Protein AF-0000000075662122 (afdb_homodimer)

Radius of gyration: 19.79 Å; Cα contacts (8 Å, |Δi|>4): 640; chains: 2; bounding box: 41×59×61 Å

Solvent-accessible surface area (backbone atoms only — not comparable to full-atom values): 15889 Å² total; per-residue (Å²): 128,82,69,77,70,76,61,83,27,36,35,80,83,38,44,77,54,95,79,28,16,34,36,70,44,81,67,64,34,26,50,63,54,45,31,34,52,20,33,73,59,15,16,31,33,25,67,61,75,42,69,69,53,36,53,50,50,52,52,53,38,41,73,72,45,45,82,45,44,30,38,38,23,38,31,18,75,80,42,82,88,50,30,29,34,76,42,68,47,76,49,48,84,88,76,44,80,70,60,50,27,91,78,40,74,62,35,67,95,73,52,25,34,25,34,26,38,45,22,76,92,50,66,36,31,40,48,34,43,44,78,48,66,34,20,33,30,30,27,30,35,42,25,63,66,72,72,75,73,129,126,82,69,77,68,78,61,83,27,37,34,79,85,38,44,77,55,94,78,28,18,34,37,70,44,82,68,65,35,27,52,64,54,44,32,34,52,20,34,74,59,14,16,32,33,24,68,62,75,42,70,68,53,37,54,49,50,53,53,52,39,41,74,73,45,44,81,44,44,30,39,38,22,38,32,18,77,79,42,82,88,52,30,28,34,76,43,68,47,76,49,50,84,88,77,44,80,72,60,51,28,91,78,40,72,62,35,68,95,74,52,27,32,25,36,27,39,45,22,75,93,51,65,36,30,41,50,33,42,43,79,48,67,34,17,32,30,28,26,29,37,40,25,65,66,74,72,75,73,128

Foldseek 3Di:
DPPPPPPAFAPPQWDDDPQKTKHWDAWKFFLVVQQVVLVVVVFGFADCQDPVSVVVVLVRVVVVPQQFKAFGAWWCVPPPQFIAGPVGDTDNPVPGDFFAAVCPPPCVVVAFTTWIAHHPVGGGIYTDHSRGIGIGMTMDGTHPPPPPDD/DPPPPPPAFAPPQWDDDPQKTKHWDAWKFFLVVQQVVLVVVVFGFADCQDPVSVVVVLVRVVVVPQQFKAFGAWWCVPPPQFIAGPVGDTDNPVPGDFFADVCPPPCVVVAFTTKIAHHPVGGGIYTDHSRGIGIGMTMDGTHPPPPPDD

Sequence (300 aa):
MLSSARLPGCPDGFTKFEGACFKAYHHTVTYGQARQFCAGKGGLLAMPKDRRTDDFLWNLKNAADSGSFFWFGLSDENSEGRWMWEDGTVHNVYADWGNWQEGQPNNQDGNEDCAHCNSPAKPGWNDLSCGYTAKFICQTTGVSDDIIGNMLSSARLPGCPDGFTKFEGACFKAYHHTVTYGQARQFCAGKGGLLAMPKDRRTDDFLWNLKNAADSGSFFWFGLSDENSEGRWMWEDGTVHNVYADWGNWQEGQPNNQDGNEDCAHCNSPAKPGWNDLSCGYTAKFICQTTGVSDDIIGN

Nearest PDB structures (foldseek):
  7ytq-assembly1_A  TM=8.972E-01  e=7.113E-12  Homo sapiens
  5m62-assembly1_A  TM=8.975E-01  e=1.292E-11  Mus musculus
  4n35-assembly6_B  TM=8.901E-01  e=3.356E-11  Homo sapiens
  3vpp-assembly1_A  TM=8.807E-01  e=1.390E-08  Homo sapiens
  3vpp-assembly2_B  TM=8.695E-01  e=1.475E-08  Homo sapiens

Organism: Branchiostoma floridae (NCBI:txid7739)

InterPro domains:
  IPR001304 C-type lectin-like [PF00059] (29-140)
  IPR001304 C-type lectin-like [PS50041] (17-139)
  IPR001304 C-type lectin-like [SM00034] (10-139)
  IPR016186 C-type lectin-like/link domain superfamily [G3DSA:3.10.100.10] (2-141)
  IPR016187 C-type lectin fold [SSF56436] (6-141)
  IPR018378 C-type lectin, conserved site [PS00615] (114-138)
  IPR050801 Calcium-Dependent Lectins in Immunity and Development [PTHR22801] (9-141)

pLDDT: mean 87.72, std 18.32, range [24.02, 98.62]

Secondary structure (DSSP, 8-state):
-------TTS-TT-EEETTEEEEEEEEEE-HHHHHHHHHHTTSEE----SHHHHHHHHHHHHHHHTTS-EEEEEE-SSSTT-EEETTS-EE-TTTS---BPTT-S--GGG---EEEE--TTS-SEEEE-TTS-EEEEEEEE---------/-------TTS-TT-EEETTEEEEEEEEEE-HHHHHHHHHHTTSEE----SHHHHHHHHHHHHHHHTTS-EEEEEE-SSSTT-EEETTS-EE-TTTS---BPTT-S--GGG---EEEE--TTS-SEEEE-TTS-EEEEEEEE---------

Structure (mmCIF, N/CA/C/O backbone):
data_AF-0000000075662122-model_v1
#
loop_
_entity.id
_entity.type
_entity.pdbx_description
1 polymer 'Lactose-binding lectin l-2-like'
#
loop_
_atom_site.group_PDB
_atom_site.id
_atom_site.type_symbol
_atom_site.label_atom_id
_atom_site.label_alt_id
_atom_site.label_comp_id
_atom_site.label_asym_id
_atom_site.label_entity_id
_atom_site.label_seq_id
_atom_site.pdbx_PDB_ins_code
_atom_site.Cartn_x
_atom_site.Cartn_y
_atom_site.Cartn_z
_atom_site.occupancy
_atom_site.B_iso_or_equiv
_atom_site.auth_seq_id
_atom_site.auth_comp_id
_atom_site.auth_asym_id
_atom_site.auth_atom_id
_atom_site.pdbx_PDB_model_num
ATOM 1 N N . MET A 1 1 ? -8.875 -10.023 -35.25 1 27.09 1 MET A N 1
ATOM 2 C CA . MET A 1 1 ? -7.926 -9.172 -34.562 1 27.09 1 MET A CA 1
ATOM 3 C C . MET A 1 1 ? -8.547 -8.586 -33.281 1 27.09 1 MET A C 1
ATOM 5 O O . MET A 1 1 ? -9.547 -7.863 -33.344 1 27.09 1 MET A O 1
ATOM 9 N N . LEU A 1 2 ? -8.609 -9.32 -32.156 1 29.06 2 LEU A N 1
ATOM 10 C CA . LEU A 1 2 ? -9.328 -8.906 -30.969 1 29.06 2 LEU A CA 1
ATOM 11 C C . LEU A 1 2 ? -8.883 -7.516 -30.516 1 29.06 2 LEU A C 1
ATOM 13 O O . LEU A 1 2 ? -7.707 -7.309 -30.203 1 29.06 2 LEU A O 1
ATOM 17 N N . SER A 1 3 ? -9.406 -6.559 -31.078 1 33.03 3 SER A N 1
ATOM 18 C CA . SER A 1 3 ? -9.07 -5.191 -30.688 1 33.03 3 SER A CA 1
ATOM 19 C C . SER A 1 3 ? -9.023 -5.043 -29.172 1 33.03 3 SER A C 1
ATOM 21 O O . SER A 1 3 ? -9.945 -5.461 -28.484 1 33.03 3 SER A O 1
ATOM 23 N N . SER A 1 4 ? -7.93 -5.312 -28.609 1 36.34 4 SER A N 1
ATOM 24 C CA . SER A 1 4 ? -7.773 -5.137 -27.172 1 36.34 4 SER A CA 1
ATOM 25 C C . SER A 1 4 ? -8.484 -3.881 -26.688 1 36.34 4 SER A C 1
ATOM 27 O O . SER A 1 4 ? -7.969 -2.771 -26.828 1 36.34 4 SER A O 1
ATOM 29 N N . ALA A 1 5 ? -9.758 -3.832 -26.891 1 35.12 5 ALA A N 1
ATOM 30 C CA . ALA A 1 5 ? -10.562 -2.688 -26.469 1 35.12 5 ALA A CA 1
ATOM 31 C C . ALA A 1 5 ? -10.117 -2.193 -25.094 1 35.12 5 ALA A C 1
ATOM 33 O O . ALA A 1 5 ? -9.977 -2.986 -24.156 1 35.12 5 ALA A O 1
ATOM 34 N N . ARG A 1 6 ? -9.266 -1.215 -25.109 1 44.72 6 ARG A N 1
ATOM 35 C CA . ARG A 1 6 ? -8.945 -0.445 -23.906 1 44.72 6 ARG A CA 1
ATOM 36 C C . ARG A 1 6 ? -10.203 -0.132 -23.109 1 44.72 6 ARG A C 1
ATOM 38 O O . ARG A 1 6 ? -11.141 0.483 -23.625 1 44.72 6 ARG A O 1
ATOM 45 N N . LEU A 1 7 ? -10.773 -1.031 -22.344 1 49.88 7 LEU A N 1
ATOM 46 C CA . LEU A 1 7 ? -11.922 -0.702 -21.5 1 49.88 7 LEU A CA 1
ATOM 47 C C . LEU A 1 7 ? -11.664 0.57 -20.703 1 49.88 7 LEU A C 1
ATOM 49 O O . LEU A 1 7 ? -10.594 0.73 -20.109 1 49.88 7 LEU A O 1
ATOM 53 N N . PRO A 1 8 ? -12.367 1.561 -20.938 1 60.16 8 PRO A N 1
ATOM 54 C CA . PRO A 1 8 ? -12.25 2.811 -20.188 1 60.16 8 PRO A CA 1
ATOM 55 C C . PRO A 1 8 ? -12.094 2.58 -18.688 1 60.16 8 PRO A C 1
ATOM 57 O O . PRO A 1 8 ? -12.531 1.55 -18.172 1 60.16 8 PRO A O 1
ATOM 60 N N . GLY A 1 9 ? -11.25 3.225 -18.047 1 72.38 9 GLY A N 1
ATOM 61 C CA . GLY A 1 9 ? -11.242 3.305 -16.594 1 72.38 9 GLY A CA 1
ATOM 62 C C . GLY A 1 9 ? -9.953 2.803 -15.977 1 72.38 9 GLY A C 1
ATOM 63 O O . GLY A 1 9 ? -9.672 3.066 -14.805 1 72.38 9 GLY A O 1
ATOM 64 N N . CYS A 1 10 ? -9.203 2.027 -16.828 1 82.31 10 CYS A N 1
ATOM 65 C CA . CYS A 1 10 ? -7.953 1.531 -16.266 1 82.31 10 CYS A CA 1
ATOM 66 C C . CYS A 1 10 ? -6.75 2.104 -17 1 82.31 10 CYS A C 1
ATOM 68 O O . CYS A 1 10 ? -6.836 2.43 -18.188 1 82.31 10 CYS A O 1
ATOM 70 N N . PRO A 1 11 ? -5.578 2.256 -16.188 1 81.19 11 PRO A N 1
ATOM 71 C CA . PRO A 1 11 ? -4.344 2.609 -16.891 1 81.19 11 PRO A CA 1
ATOM 72 C C . PRO A 1 11 ? -4 1.629 -18.016 1 81.19 11 PRO A C 1
ATOM 74 O O . PRO A 1 11 ? -4.457 0.483 -18 1 81.19 11 PRO A O 1
ATOM 77 N N . ASP A 1 12 ? -3.166 2.113 -18.875 1 80.31 12 ASP A N 1
ATOM 78 C CA . ASP A 1 12 ? -2.787 1.288 -20.016 1 80.31 12 ASP A CA 1
ATOM 79 C C . ASP A 1 12 ? -2.197 -0.045 -19.562 1 80.31 12 ASP A C 1
ATOM 81 O O . ASP A 1 12 ? -1.388 -0.086 -18.641 1 80.31 12 ASP A O 1
ATOM 85 N N . GLY A 1 13 ? -2.656 -1.127 -20.219 1 86.88 13 GLY A N 1
ATOM 86 C CA . GLY A 1 13 ? -2.111 -2.449 -19.953 1 86.88 13 GLY A CA 1
ATOM 87 C C . GLY A 1 13 ? -2.803 -3.164 -18.812 1 86.88 13 GLY A C 1
ATOM 88 O O . GLY A 1 13 ? -2.594 -4.359 -18.609 1 86.88 13 GLY A O 1
ATOM 89 N N . PHE A 1 14 ? -3.562 -2.426 -18.125 1 90.25 14 PHE A N 1
ATOM 90 C CA . PHE A 1 14 ? -4.297 -3.045 -17.031 1 90.25 14 PHE A CA 1
ATOM 91 C C . PHE A 1 14 ? -5.625 -3.605 -17.516 1 90.25 14 PHE A C 1
ATOM 93 O O . PHE A 1 14 ? -6.23 -3.066 -18.453 1 90.25 14 PHE A O 1
ATOM 100 N N . THR A 1 15 ? -6.047 -4.641 -16.859 1 91.81 15 THR A N 1
ATOM 101 C CA . THR A 1 15 ? -7.332 -5.266 -17.141 1 91.81 15 THR A CA 1
ATOM 102 C C . THR A 1 15 ? -8.312 -5.031 -15.992 1 91.81 15 THR A C 1
ATOM 104 O O . THR A 1 15 ? -7.961 -5.199 -14.828 1 91.81 15 THR A O 1
ATOM 107 N N . LYS A 1 16 ? -9.492 -4.656 -16.391 1 90.56 16 LYS A N 1
ATOM 108 C CA . LYS A 1 16 ? -10.508 -4.312 -15.391 1 90.56 16 LYS A CA 1
ATOM 109 C C . LYS A 1 16 ? -11.219 -5.562 -14.875 1 90.56 16 LYS A C 1
ATOM 111 O O . LYS A 1 16 ? -11.539 -6.465 -15.656 1 90.56 16 LYS A O 1
ATOM 116 N N . PHE A 1 17 ? -11.422 -5.609 -13.562 1 92.25 17 PHE A N 1
ATOM 117 C CA . PHE A 1 17 ? -12.234 -6.648 -12.945 1 92.25 17 PHE A CA 1
ATOM 118 C C . PHE A 1 17 ? -12.859 -6.148 -11.648 1 92.25 17 PHE A C 1
ATOM 120 O O . PHE A 1 17 ? -12.148 -5.738 -10.734 1 92.25 17 PHE A O 1
ATOM 127 N N . GLU A 1 18 ? -14.133 -6.16 -11.539 1 89.88 18 GLU A N 1
ATOM 128 C CA . GLU A 1 18 ? -14.938 -5.805 -10.367 1 89.88 18 GLU A CA 1
ATOM 129 C C . GLU A 1 18 ? -14.445 -4.504 -9.742 1 89.88 18 GLU A C 1
ATOM 131 O O . GLU A 1 18 ? -14.172 -4.449 -8.539 1 89.88 18 GLU A O 1
ATOM 136 N N . GLY A 1 19 ? -14.344 -3.475 -10.531 1 84.31 19 GLY A N 1
ATOM 137 C CA . GLY A 1 19 ? -14.078 -2.127 -10.055 1 84.31 19 GLY A CA 1
ATOM 138 C C . GLY A 1 19 ? -12.602 -1.861 -9.82 1 84.31 19 GLY A C 1
ATOM 139 O O . GLY A 1 19 ? -12.227 -0.772 -9.383 1 84.31 19 GLY A O 1
ATOM 140 N N . ALA A 1 20 ? -11.789 -2.832 -10.094 1 90.06 20 ALA A N 1
ATOM 141 C CA . ALA A 1 20 ? -10.344 -2.676 -9.953 1 90.06 20 ALA A CA 1
ATOM 142 C C . ALA A 1 20 ? -9.625 -3.01 -11.258 1 90.06 20 ALA A C 1
ATOM 144 O O . ALA A 1 20 ? -10.227 -3.543 -12.188 1 90.06 20 ALA A O 1
ATOM 145 N N . CYS A 1 21 ? -8.438 -2.582 -11.32 1 91.94 21 CYS A N 1
ATOM 146 C CA . CYS A 1 21 ? -7.574 -2.826 -12.477 1 91.94 21 CYS A CA 1
ATOM 147 C C . CYS A 1 21 ? -6.355 -3.646 -12.078 1 91.94 21 CYS A C 1
ATOM 149 O O . CYS A 1 21 ? -5.758 -3.41 -11.023 1 91.94 21 CYS A O 1
ATOM 151 N N . PHE A 1 22 ? -6.055 -4.598 -12.961 1 94.81 22 PHE A N 1
ATOM 152 C CA . PHE A 1 22 ? -4.969 -5.516 -12.641 1 94.81 22 PHE A CA 1
ATOM 153 C C . PHE A 1 22 ? -4.012 -5.652 -13.82 1 94.81 22 PHE A C 1
ATOM 155 O O . PHE A 1 22 ? -4.43 -5.594 -14.977 1 94.81 22 PHE A O 1
ATOM 162 N N . LYS A 1 23 ? -2.736 -5.852 -13.516 1 94.88 23 LYS A N 1
ATOM 163 C CA . LYS A 1 23 ? -1.739 -6.129 -14.547 1 94.88 23 LYS A CA 1
ATOM 164 C C . LYS A 1 23 ? -0.66 -7.074 -14.023 1 94.88 23 LYS A C 1
ATOM 166 O O . LYS A 1 23 ? -0.137 -6.883 -12.922 1 94.88 23 LYS A O 1
ATOM 171 N N . ALA A 1 24 ? -0.399 -8.086 -14.812 1 96.94 24 ALA A N 1
ATOM 172 C CA . ALA A 1 24 ? 0.686 -9.016 -14.508 1 96.94 24 ALA A CA 1
ATOM 173 C C . ALA A 1 24 ? 1.987 -8.57 -15.172 1 96.94 24 ALA A C 1
ATOM 175 O O . ALA A 1 24 ? 1.987 -8.133 -16.328 1 96.94 24 ALA A O 1
ATOM 176 N N . TYR A 1 25 ? 3.047 -8.711 -14.422 1 96.31 25 TYR A N 1
ATOM 177 C CA . TYR A 1 25 ? 4.363 -8.344 -14.93 1 96.31 25 TYR A CA 1
ATOM 178 C C . TYR A 1 25 ? 5.273 -9.562 -15.016 1 96.31 25 TYR A C 1
ATOM 180 O O . TYR A 1 25 ? 5.254 -10.43 -14.133 1 96.31 25 TYR A O 1
ATOM 188 N N . HIS A 1 26 ? 6.191 -9.523 -16 1 94.62 26 HIS A N 1
ATOM 189 C CA . HIS A 1 26 ? 6.914 -10.734 -16.391 1 94.62 26 HIS A CA 1
ATOM 190 C C . HIS A 1 26 ? 8.305 -10.758 -15.766 1 94.62 26 HIS A C 1
ATOM 192 O O . HIS A 1 26 ? 8.93 -11.82 -15.664 1 94.62 26 HIS A O 1
ATOM 198 N N . HIS A 1 27 ? 8.852 -9.68 -15.523 1 95.31 27 HIS A N 1
ATOM 199 C CA . HIS A 1 27 ? 10.188 -9.695 -14.938 1 95.31 27 HIS A CA 1
ATOM 200 C C . HIS A 1 27 ? 10.148 -10.141 -13.484 1 95.31 27 HIS A C 1
ATOM 202 O O . HIS A 1 27 ? 9.172 -9.883 -12.773 1 95.31 27 HIS A O 1
ATOM 208 N N . THR A 1 28 ? 11.188 -10.82 -13.055 1 97.19 28 THR A N 1
ATOM 209 C CA . THR A 1 28 ? 11.203 -11.414 -11.727 1 97.19 28 THR A CA 1
ATOM 210 C C . THR A 1 28 ? 11.93 -10.5 -10.734 1 97.19 28 THR A C 1
ATOM 212 O O . THR A 1 28 ? 12.969 -9.922 -11.062 1 97.19 28 THR A O 1
ATOM 215 N N . VAL A 1 29 ? 11.305 -10.312 -9.609 1 98.25 29 VAL A N 1
ATOM 216 C CA . VAL A 1 29 ? 11.859 -9.469 -8.555 1 98.25 29 VAL A CA 1
ATOM 217 C C . VAL A 1 29 ? 11.484 -10.031 -7.188 1 98.25 29 VAL A C 1
ATOM 219 O O . VAL A 1 29 ? 10.672 -10.961 -7.09 1 98.25 29 VAL A O 1
ATOM 222 N N . THR A 1 30 ? 12.164 -9.531 -6.129 1 98.44 30 THR A N 1
ATOM 223 C CA . THR A 1 30 ? 11.789 -9.922 -4.773 1 98.44 30 THR A CA 1
ATOM 224 C C . THR A 1 30 ? 10.398 -9.383 -4.426 1 98.44 30 THR A C 1
ATOM 226 O O . THR A 1 30 ? 9.852 -8.547 -5.145 1 98.44 30 THR A O 1
ATOM 229 N N . TYR A 1 31 ? 9.836 -9.836 -3.346 1 98.19 31 TYR A N 1
ATOM 230 C CA . TYR A 1 31 ? 8.531 -9.383 -2.891 1 98.19 31 TYR A CA 1
ATOM 231 C C . TYR A 1 31 ? 8.539 -7.875 -2.641 1 98.19 31 TYR A C 1
ATOM 233 O O . TYR A 1 31 ? 7.629 -7.164 -3.076 1 98.19 31 TYR A O 1
ATOM 241 N N . GLY A 1 32 ? 9.633 -7.461 -1.881 1 97.69 32 GLY A N 1
ATOM 242 C CA . GLY A 1 32 ? 9.742 -6.039 -1.587 1 97.69 32 GLY A CA 1
ATOM 243 C C . GLY A 1 32 ? 9.859 -5.18 -2.83 1 97.69 32 GLY A C 1
ATOM 244 O O . GLY A 1 32 ? 9.258 -4.109 -2.914 1 97.69 32 GLY A O 1
ATOM 245 N N . GLN A 1 33 ? 10.625 -5.656 -3.803 1 97.81 33 GLN A N 1
ATOM 246 C CA . GLN A 1 33 ? 10.766 -4.934 -5.062 1 97.81 33 GLN A CA 1
ATOM 247 C C . GLN A 1 33 ? 9.453 -4.898 -5.832 1 97.81 33 GLN A C 1
ATOM 249 O O . GLN A 1 33 ? 9.133 -3.902 -6.48 1 97.81 33 GLN A O 1
ATOM 254 N N . ALA A 1 34 ? 8.734 -5.977 -5.828 1 98.44 34 ALA A N 1
ATOM 255 C CA . ALA A 1 34 ? 7.426 -6.012 -6.477 1 98.44 34 ALA A CA 1
ATOM 256 C C . ALA A 1 34 ? 6.477 -4.996 -5.852 1 98.44 34 ALA A C 1
ATOM 258 O O . ALA A 1 34 ? 5.781 -4.266 -6.562 1 98.44 34 ALA A O 1
ATOM 259 N N . ARG A 1 35 ? 6.508 -4.977 -4.531 1 97.5 35 ARG A N 1
ATOM 260 C CA . ARG A 1 35 ? 5.695 -4.008 -3.803 1 97.5 35 ARG A CA 1
ATOM 261 C C . ARG A 1 35 ? 6.047 -2.582 -4.211 1 97.5 35 ARG A C 1
ATOM 263 O O . ARG A 1 35 ? 5.16 -1.776 -4.5 1 97.5 35 ARG A O 1
ATOM 270 N N . GLN A 1 36 ? 7.289 -2.277 -4.277 1 96.25 36 GLN A N 1
ATOM 271 C CA . GLN A 1 36 ? 7.754 -0.946 -4.652 1 96.25 36 GLN A CA 1
ATOM 272 C C . GLN A 1 36 ? 7.348 -0.606 -6.082 1 96.25 36 GLN A C 1
ATOM 274 O O . GLN A 1 36 ? 6.941 0.522 -6.367 1 96.25 36 GLN A O 1
ATOM 279 N N . PHE A 1 37 ? 7.492 -1.545 -6.953 1 96.56 37 PHE A N 1
ATOM 280 C CA . PHE A 1 37 ? 7.145 -1.326 -8.352 1 96.56 37 PHE A CA 1
ATOM 281 C C . PHE A 1 37 ? 5.668 -0.975 -8.492 1 96.56 37 PHE A C 1
ATOM 283 O O . PHE A 1 37 ? 5.32 0.01 -9.148 1 96.56 37 PHE A O 1
ATOM 290 N N . CYS A 1 38 ? 4.781 -1.805 -7.832 1 96.56 38 CYS A N 1
ATOM 291 C CA . CYS A 1 38 ? 3.348 -1.562 -7.93 1 96.56 38 CYS A CA 1
ATOM 292 C C . CYS A 1 38 ? 2.98 -0.214 -7.32 1 96.56 38 CYS A C 1
ATOM 294 O O . CYS A 1 38 ? 2.119 0.494 -7.844 1 96.56 38 CYS A O 1
ATOM 296 N N . ALA A 1 39 ? 3.635 0.095 -6.219 1 93.94 39 ALA A N 1
ATOM 297 C CA . ALA A 1 39 ? 3.422 1.409 -5.617 1 93.94 39 ALA A CA 1
ATOM 298 C C . ALA A 1 39 ? 3.799 2.523 -6.59 1 93.94 39 ALA A C 1
ATOM 300 O O . ALA A 1 39 ? 3.107 3.543 -6.672 1 93.94 39 ALA A O 1
ATOM 301 N N . GLY A 1 40 ? 4.887 2.334 -7.336 1 91.25 40 GLY A N 1
ATOM 302 C CA . GLY A 1 40 ? 5.316 3.293 -8.344 1 91.25 40 GLY A CA 1
ATOM 303 C C . GLY A 1 40 ? 4.32 3.459 -9.477 1 91.25 40 GLY A C 1
ATOM 304 O O . GLY A 1 40 ? 4.312 4.488 -10.156 1 91.25 40 GLY A O 1
ATOM 305 N N . LYS A 1 41 ? 3.506 2.432 -9.594 1 88.44 41 LYS A N 1
ATOM 306 C CA . LYS A 1 41 ? 2.449 2.494 -10.594 1 88.44 41 LYS A CA 1
ATOM 307 C C . LYS A 1 41 ? 1.15 3.021 -9.992 1 88.44 41 LYS A C 1
ATOM 309 O O . LYS A 1 41 ? 0.111 3.029 -10.656 1 88.44 41 LYS A O 1
ATOM 314 N N . GLY A 1 42 ? 1.231 3.459 -8.727 1 87.25 42 GLY A N 1
ATOM 315 C CA . GLY A 1 42 ? 0.071 4.043 -8.07 1 87.25 42 GLY A CA 1
ATOM 316 C C . GLY A 1 42 ? -0.86 3.01 -7.469 1 87.25 42 GLY A C 1
ATOM 317 O O . GLY A 1 42 ? -2.043 3.283 -7.25 1 87.25 42 GLY A O 1
ATOM 318 N N . GLY A 1 43 ? -0.375 1.893 -7.266 1 93.62 43 GLY A N 1
ATOM 319 C CA . GLY A 1 43 ? -1.211 0.817 -6.758 1 93.62 43 GLY A CA 1
ATOM 320 C C . GLY A 1 43 ? -0.511 -0.046 -5.723 1 93.62 43 GLY A C 1
ATOM 321 O O . GLY A 1 43 ? 0.296 0.45 -4.938 1 93.62 43 GLY A O 1
ATOM 322 N N . LEU A 1 44 ? -1.013 -1.252 -5.629 1 95.81 44 LEU A N 1
ATOM 323 C CA . LEU A 1 44 ? -0.567 -2.26 -4.672 1 95.81 44 LEU A CA 1
ATOM 324 C C . LEU A 1 44 ? -0.303 -3.592 -5.367 1 95.81 44 LEU A C 1
ATOM 326 O O . LEU A 1 44 ? -0.78 -3.818 -6.484 1 95.81 44 LEU A O 1
ATOM 330 N N . LEU A 1 45 ? 0.484 -4.422 -4.676 1 97.88 45 LEU A N 1
ATOM 331 C CA . LEU A 1 45 ? 0.358 -5.828 -5.051 1 97.88 45 LEU A CA 1
ATOM 332 C C . LEU A 1 45 ? -1.091 -6.289 -4.938 1 97.88 45 LEU A C 1
ATOM 334 O O . LEU A 1 45 ? -1.784 -5.945 -3.979 1 97.88 45 LEU A O 1
ATOM 338 N N . ALA A 1 46 ? -1.493 -7.043 -5.949 1 97.75 46 ALA A N 1
ATOM 339 C CA . ALA A 1 46 ? -2.887 -7.469 -6.027 1 97.75 46 ALA A CA 1
ATOM 340 C C . ALA A 1 46 ? -3.283 -8.289 -4.801 1 97.75 46 ALA A C 1
ATOM 342 O O . ALA A 1 46 ? -2.484 -9.07 -4.285 1 97.75 46 ALA A O 1
ATOM 343 N N . MET A 1 47 ? -4.516 -8.094 -4.402 1 97.94 47 MET A N 1
ATOM 344 C CA . MET A 1 47 ? -5.012 -8.773 -3.209 1 97.94 47 MET A CA 1
ATOM 345 C C . MET A 1 47 ? -6.227 -9.633 -3.539 1 97.94 47 MET A C 1
ATOM 347 O O . MET A 1 47 ? -7.355 -9.148 -3.547 1 97.94 47 MET A O 1
ATOM 351 N N . PRO A 1 48 ? -6.023 -10.891 -3.857 1 97.44 48 PRO A N 1
ATOM 352 C CA . PRO A 1 48 ? -7.141 -11.789 -4.164 1 97.44 48 PRO A CA 1
ATOM 353 C C . PRO A 1 48 ? -7.871 -12.266 -2.914 1 97.44 48 PRO A C 1
ATOM 355 O O . PRO A 1 48 ? -7.836 -13.453 -2.594 1 97.44 48 PRO A O 1
ATOM 358 N N . LYS A 1 49 ? -8.68 -11.469 -2.359 1 96.69 49 LYS A N 1
ATOM 359 C CA . LYS A 1 49 ? -9.281 -11.688 -1.048 1 96.69 49 LYS A CA 1
ATOM 360 C C . LYS A 1 49 ? -10.5 -12.602 -1.149 1 96.69 49 LYS A C 1
ATOM 362 O O . LYS A 1 49 ? -11.039 -13.039 -0.132 1 96.69 49 LYS A O 1
ATOM 367 N N . ASP A 1 50 ? -10.977 -12.82 -2.373 1 96.81 50 ASP A N 1
ATOM 368 C CA . ASP A 1 50 ? -12.125 -13.695 -2.586 1 96.81 50 ASP A CA 1
ATOM 369 C C . ASP A 1 50 ? -11.906 -14.602 -3.801 1 96.81 50 ASP A C 1
ATOM 371 O O . ASP A 1 50 ? -11 -14.367 -4.602 1 96.81 50 ASP A O 1
ATOM 375 N N . ARG A 1 51 ? -12.766 -15.617 -3.842 1 96.25 51 ARG A N 1
ATOM 376 C CA . ARG A 1 51 ? -12.609 -16.641 -4.879 1 96.25 51 ARG A CA 1
ATOM 377 C C . ARG A 1 51 ? -12.711 -16.016 -6.27 1 96.25 51 ARG A C 1
ATOM 379 O O . ARG A 1 51 ? -11.945 -16.375 -7.168 1 96.25 51 ARG A O 1
ATOM 386 N N . ARG A 1 52 ? -13.617 -15.133 -6.484 1 96.75 52 ARG A N 1
ATOM 387 C CA . ARG A 1 52 ? -13.812 -14.547 -7.805 1 96.75 52 ARG A CA 1
ATOM 388 C C . ARG A 1 52 ? -12.562 -13.789 -8.258 1 96.75 52 ARG A C 1
ATOM 390 O O . ARG A 1 52 ? -12.102 -13.969 -9.383 1 96.75 52 ARG A O 1
ATOM 397 N N . THR A 1 53 ? -12.078 -12.961 -7.352 1 96.69 53 THR A N 1
ATOM 398 C CA . THR A 1 53 ? -10.867 -12.219 -7.688 1 96.69 53 THR A CA 1
ATOM 399 C C . THR A 1 53 ? -9.695 -13.172 -7.902 1 96.69 53 THR A C 1
ATOM 401 O O . THR A 1 53 ? -8.891 -12.969 -8.812 1 96.69 53 THR A O 1
ATOM 404 N N . ASP A 1 54 ? -9.617 -14.211 -7.074 1 96.88 54 ASP A N 1
ATOM 405 C CA . ASP A 1 54 ? -8.539 -15.188 -7.211 1 96.88 54 ASP A CA 1
ATOM 406 C C . ASP A 1 54 ? -8.602 -15.883 -8.562 1 96.88 54 ASP A C 1
ATOM 408 O O . ASP A 1 54 ? -7.574 -16.062 -9.227 1 96.88 54 ASP A O 1
ATOM 412 N N . ASP A 1 55 ? -9.766 -16.297 -8.992 1 95.69 55 ASP A N 1
ATOM 413 C CA . ASP A 1 55 ? -9.945 -16.938 -10.297 1 95.69 55 ASP A CA 1
ATOM 414 C C . ASP A 1 55 ? -9.523 -16 -11.43 1 95.69 55 ASP A C 1
ATOM 416 O O . ASP A 1 55 ? -8.883 -16.438 -12.391 1 95.69 55 ASP A O 1
ATOM 420 N N . PHE A 1 56 ? -9.891 -14.812 -11.289 1 96.38 56 PHE A N 1
ATOM 421 C CA . PHE A 1 56 ? -9.523 -13.828 -12.297 1 96.38 56 PHE A CA 1
ATOM 422 C C . PHE A 1 56 ? -8.016 -13.688 -12.398 1 96.38 56 PHE A C 1
ATOM 424 O O . PHE A 1 56 ? -7.453 -13.711 -13.5 1 96.38 56 PHE A O 1
ATOM 431 N N . LEU A 1 57 ? -7.328 -13.539 -11.234 1 96.25 57 LEU A N 1
ATOM 432 C CA . LEU A 1 57 ? -5.879 -13.367 -11.219 1 96.25 57 LEU A CA 1
ATOM 433 C C . LEU A 1 57 ? -5.184 -14.609 -11.781 1 96.25 57 LEU A C 1
ATOM 435 O O . LEU A 1 57 ? -4.141 -14.5 -12.43 1 96.25 57 LEU A O 1
ATOM 439 N N . TRP A 1 58 ? -5.738 -15.75 -11.469 1 94 58 TRP A N 1
ATOM 440 C CA . TRP A 1 58 ? -5.207 -17 -12 1 94 58 TRP A CA 1
ATOM 441 C C . TRP A 1 58 ? -5.203 -16.984 -13.523 1 94 58 TRP A C 1
ATOM 443 O O . TRP A 1 58 ? -4.195 -17.328 -14.156 1 94 58 TRP A O 1
ATOM 453 N N . ASN A 1 59 ? -6.305 -16.578 -14.07 1 93.5 59 ASN A N 1
ATOM 454 C CA . ASN A 1 59 ? -6.391 -16.5 -15.523 1 93.5 59 ASN A CA 1
ATOM 455 C C . ASN A 1 59 ? -5.449 -15.438 -16.094 1 93.5 59 ASN A C 1
ATOM 457 O O . ASN A 1 59 ? -4.789 -15.664 -17.109 1 93.5 59 ASN A O 1
ATOM 461 N N . LEU A 1 60 ? -5.402 -14.336 -15.461 1 94.06 60 LEU A N 1
ATOM 462 C CA . LEU A 1 60 ? -4.551 -13.227 -15.891 1 94.06 60 LEU A CA 1
ATOM 463 C C . LEU A 1 60 ? -3.086 -13.648 -15.922 1 94.06 60 LEU A C 1
ATOM 465 O O . LEU A 1 60 ? -2.393 -13.422 -16.922 1 94.06 60 LEU A O 1
ATOM 469 N N . LYS A 1 61 ? -2.645 -14.234 -14.836 1 91.94 61 LYS A N 1
ATOM 470 C CA . LYS A 1 61 ? -1.235 -14.602 -14.758 1 91.94 61 LYS A CA 1
ATOM 471 C C . LYS A 1 61 ? -0.908 -15.734 -15.727 1 91.94 61 LYS A C 1
ATOM 473 O O . LYS A 1 61 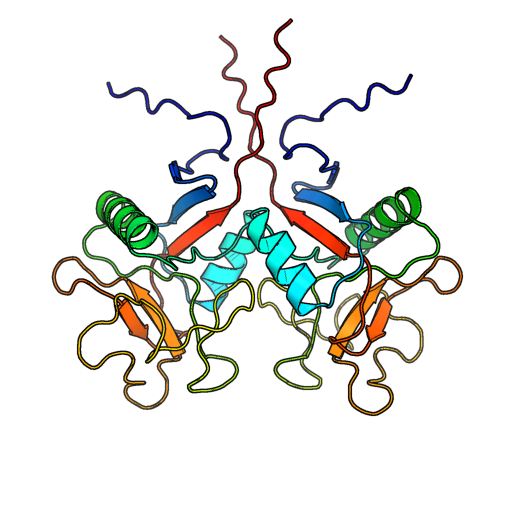? 0.183 -15.766 -16.297 1 91.94 61 LYS A O 1
ATOM 478 N N . ASN A 1 62 ? -1.809 -16.719 -15.898 1 90.75 62 ASN A N 1
ATOM 479 C CA . ASN A 1 62 ? -1.562 -17.812 -16.828 1 90.75 62 ASN A CA 1
ATOM 480 C C . ASN A 1 62 ? -1.479 -17.312 -18.266 1 90.75 62 ASN A C 1
ATOM 482 O O . ASN A 1 62 ? -0.735 -17.875 -19.078 1 90.75 62 ASN A O 1
ATOM 486 N N . ALA A 1 63 ? -2.281 -16.297 -18.562 1 89 63 ALA A N 1
ATOM 487 C CA . ALA A 1 63 ? -2.193 -15.695 -19.891 1 89 63 ALA A CA 1
ATOM 488 C C . ALA A 1 63 ? -0.835 -15.031 -20.109 1 89 63 ALA A C 1
ATOM 490 O O . ALA A 1 63 ? -0.333 -14.969 -21.234 1 89 63 ALA A O 1
ATOM 491 N N . ALA A 1 64 ? -0.33 -14.57 -19.031 1 86.06 64 ALA A N 1
ATOM 492 C CA . ALA A 1 64 ? 0.984 -13.93 -19.094 1 86.06 64 ALA A CA 1
ATOM 493 C C . ALA A 1 64 ? 2.094 -14.977 -19.156 1 86.06 64 ALA A C 1
ATOM 495 O O . ALA A 1 64 ? 2.98 -14.906 -20.016 1 86.06 64 ALA A O 1
ATOM 496 N N . ASP A 1 65 ? 2.1 -15.906 -18.234 1 88.38 65 ASP A N 1
ATOM 497 C CA . ASP A 1 65 ? 3.074 -16.984 -18.141 1 88.38 65 ASP A CA 1
ATOM 498 C C . ASP A 1 65 ? 2.553 -18.125 -17.266 1 88.38 65 ASP A C 1
ATOM 500 O O . ASP A 1 65 ? 2.666 -18.062 -16.047 1 88.38 65 ASP A O 1
ATOM 504 N N . SER A 1 66 ? 2.141 -19.125 -17.812 1 84.06 66 SER A N 1
ATOM 505 C CA . SER A 1 66 ? 1.441 -20.172 -17.078 1 84.06 66 SER A CA 1
ATOM 506 C C . SER A 1 66 ? 2.402 -20.984 -16.203 1 84.06 66 SER A C 1
ATOM 508 O O . SER A 1 66 ? 1.995 -21.562 -15.203 1 84.06 66 SER A O 1
ATOM 510 N N . GLY A 1 67 ? 3.609 -20.969 -16.438 1 85.19 67 GLY A N 1
ATOM 511 C CA . GLY A 1 67 ? 4.543 -21.828 -15.727 1 85.19 67 GLY A CA 1
ATOM 512 C C . GLY A 1 67 ? 5.234 -21.125 -14.578 1 85.19 67 GLY A C 1
ATOM 513 O O . GLY A 1 67 ? 6.031 -21.734 -13.859 1 85.19 67 GLY A O 1
ATOM 514 N N . SER A 1 68 ? 4.895 -19.922 -14.336 1 88.62 68 SER A N 1
ATOM 515 C CA . SER A 1 68 ? 5.664 -19.125 -13.391 1 88.62 68 SER A CA 1
ATOM 516 C C . SER A 1 68 ? 4.863 -18.859 -12.117 1 88.62 68 SER A C 1
ATOM 518 O O . SER A 1 68 ? 3.648 -19.078 -12.086 1 88.62 68 SER A O 1
ATOM 520 N N . PHE A 1 69 ? 5.59 -18.453 -11.039 1 91.5 69 PHE A N 1
ATOM 521 C CA . PHE A 1 69 ? 4.996 -17.984 -9.789 1 91.5 69 PHE A CA 1
ATOM 522 C C . PHE A 1 69 ? 4.789 -16.469 -9.836 1 91.5 69 PHE A C 1
ATOM 524 O O . PHE A 1 69 ? 5.578 -15.75 -10.445 1 91.5 69 PHE A O 1
ATOM 531 N N . PHE A 1 70 ? 3.697 -16.094 -9.195 1 97.12 70 PHE A N 1
ATOM 532 C CA . PHE A 1 70 ? 3.414 -14.672 -9.148 1 97.12 70 PHE A CA 1
ATOM 533 C C . PHE A 1 70 ? 3.188 -14.203 -7.719 1 97.12 70 PHE A C 1
ATOM 535 O O . PHE A 1 70 ? 2.328 -14.742 -7.016 1 97.12 70 PHE A O 1
ATOM 542 N N . TRP A 1 71 ? 4.012 -13.203 -7.324 1 98.31 71 TRP A N 1
ATOM 543 C CA . TRP A 1 71 ? 3.715 -12.523 -6.066 1 98.31 71 TRP A CA 1
ATOM 544 C C . TRP A 1 71 ? 2.344 -11.859 -6.121 1 98.31 71 TRP A C 1
ATOM 546 O O . TRP A 1 71 ? 1.975 -11.266 -7.137 1 98.31 71 TRP A O 1
ATOM 556 N N . PHE A 1 72 ? 1.581 -11.93 -5.086 1 98.5 72 PHE A N 1
ATOM 557 C CA . PHE A 1 72 ? 0.468 -11.031 -4.781 1 98.5 72 PHE A CA 1
ATOM 558 C C . PHE A 1 72 ? 0.592 -10.477 -3.367 1 98.5 72 PHE A C 1
ATOM 560 O O . PHE A 1 72 ? 1.526 -10.82 -2.639 1 98.5 72 PHE A O 1
ATOM 567 N N . GLY A 1 73 ? -0.272 -9.625 -2.957 1 98.25 73 GLY A N 1
ATOM 568 C CA . GLY A 1 73 ? -0.049 -8.766 -1.802 1 98.25 73 GLY A CA 1
ATOM 569 C C . GLY A 1 73 ? -0.522 -9.391 -0.5 1 98.25 73 GLY A C 1
ATOM 570 O O . GLY A 1 73 ? -1.455 -8.891 0.13 1 98.25 73 GLY A O 1
ATOM 571 N N . LEU A 1 74 ? 0.154 -10.352 0.013 1 98.62 74 LEU A N 1
ATOM 572 C CA . LEU A 1 74 ? -0.118 -11.023 1.28 1 98.62 74 LEU A CA 1
ATOM 573 C C . LEU A 1 74 ? 1.171 -11.547 1.906 1 98.62 74 LEU A C 1
ATOM 575 O O . LEU A 1 74 ? 1.921 -12.289 1.268 1 98.62 74 LEU A O 1
ATOM 579 N N . SER A 1 75 ? 1.472 -11.039 3.156 1 98 75 SER A N 1
ATOM 580 C CA . SER A 1 75 ? 2.709 -11.477 3.795 1 98 75 SER A CA 1
ATOM 581 C C . SER A 1 75 ? 2.58 -11.469 5.316 1 98 75 SER A C 1
ATOM 583 O O . SER A 1 75 ? 1.653 -10.867 5.859 1 98 75 SER A O 1
ATOM 585 N N . ASP A 1 76 ? 3.395 -12.18 5.973 1 97.44 76 ASP A N 1
ATOM 586 C CA . ASP A 1 76 ? 3.551 -12.086 7.422 1 97.44 76 ASP A CA 1
ATOM 587 C C . ASP A 1 76 ? 4.992 -11.758 7.801 1 97.44 76 ASP A C 1
ATOM 589 O O . ASP A 1 76 ? 5.512 -12.266 8.797 1 97.44 76 ASP A O 1
ATOM 593 N N . GLU A 1 77 ? 5.559 -10.859 6.996 1 93.56 77 GLU A N 1
ATOM 594 C CA . GLU A 1 77 ? 6.957 -10.461 7.137 1 93.56 77 GLU A CA 1
ATOM 595 C C . GLU A 1 77 ? 7.188 -9.711 8.445 1 93.56 77 GLU A C 1
ATOM 597 O O . GLU A 1 77 ? 8.266 -9.805 9.039 1 93.56 77 GLU A O 1
ATOM 602 N N . ASN A 1 78 ? 6.25 -8.969 8.883 1 88.38 78 ASN A N 1
ATOM 603 C CA . ASN A 1 78 ? 6.41 -8.102 10.039 1 88.38 78 ASN A CA 1
ATOM 604 C C . ASN A 1 78 ? 6.254 -8.875 11.344 1 88.38 78 ASN A C 1
ATOM 606 O O . ASN A 1 78 ? 6.938 -8.586 12.328 1 88.38 78 ASN A O 1
ATOM 610 N N . SER A 1 79 ? 5.332 -9.781 11.375 1 90.62 79 SER A N 1
ATOM 611 C CA . SER A 1 79 ? 5.055 -10.664 12.508 1 90.62 79 SER A CA 1
ATOM 612 C C . SER A 1 79 ? 4.684 -12.07 12.031 1 90.62 79 SER A C 1
ATOM 614 O O . SER A 1 79 ? 3.619 -12.266 11.445 1 90.62 79 SER A O 1
ATOM 616 N N . GLU A 1 80 ? 5.574 -12.992 12.352 1 93.69 80 GLU A N 1
ATOM 617 C CA . GLU A 1 80 ? 5.352 -14.367 11.898 1 93.69 80 GLU A CA 1
ATOM 618 C C . GLU A 1 80 ? 3.982 -14.875 12.344 1 93.69 80 GLU A C 1
ATOM 620 O O . GLU A 1 80 ? 3.619 -14.758 13.516 1 93.69 80 GLU A O 1
ATOM 625 N N . GLY A 1 81 ? 3.25 -15.438 11.406 1 95.12 81 GLY A N 1
ATOM 626 C CA . GLY A 1 81 ? 1.937 -15.984 11.703 1 95.12 81 GLY A CA 1
ATOM 627 C C . GLY A 1 81 ? 0.814 -14.984 11.523 1 95.12 81 GLY A C 1
ATOM 628 O O . GLY A 1 81 ? -0.356 -15.359 11.445 1 95.12 81 GLY A O 1
ATOM 629 N N . ARG A 1 82 ? 1.15 -13.75 11.523 1 95.12 82 ARG A N 1
ATOM 630 C CA . ARG A 1 82 ? 0.151 -12.711 11.297 1 95.12 82 ARG A CA 1
ATOM 631 C C . ARG A 1 82 ? 0.171 -12.242 9.844 1 95.12 82 ARG A C 1
ATOM 633 O O . ARG A 1 82 ? 0.871 -11.281 9.508 1 95.12 82 ARG A O 1
ATOM 640 N N . TRP A 1 83 ? -0.672 -12.867 9.086 1 98.19 83 TRP A N 1
ATOM 641 C CA . TRP A 1 83 ? -0.723 -12.539 7.66 1 98.19 83 TRP A CA 1
ATOM 642 C C . TRP A 1 83 ? -1.527 -11.266 7.422 1 98.19 83 TRP A C 1
ATOM 644 O O . TRP A 1 83 ? -2.613 -11.094 7.984 1 98.19 83 TRP A O 1
ATOM 654 N N . MET A 1 84 ? -0.912 -10.414 6.625 1 96.25 84 MET A N 1
ATOM 655 C CA . MET A 1 84 ? -1.552 -9.133 6.34 1 96.25 84 MET A CA 1
ATOM 656 C C . MET A 1 84 ? -1.569 -8.852 4.84 1 96.25 84 MET A C 1
ATOM 658 O O . MET A 1 84 ? -0.58 -9.102 4.148 1 96.25 84 MET A O 1
ATOM 662 N N . TRP A 1 85 ? -2.764 -8.32 4.461 1 97.56 85 TRP A N 1
ATOM 663 C CA . TRP A 1 85 ? -2.869 -7.805 3.1 1 97.56 85 TRP A CA 1
ATOM 664 C C . TRP A 1 85 ? -2.127 -6.48 2.959 1 97.56 85 TRP A C 1
ATOM 666 O O . TRP A 1 85 ? -1.811 -5.828 3.957 1 97.56 85 TRP A O 1
ATOM 676 N N . GLU A 1 86 ? -1.912 -6.059 1.679 1 95.62 86 GLU A N 1
ATOM 677 C CA . GLU A 1 86 ? -1.195 -4.816 1.414 1 95.62 86 GLU A CA 1
ATOM 678 C C . GLU A 1 86 ? -1.967 -3.609 1.942 1 95.62 86 GLU A C 1
ATOM 680 O O . GLU A 1 86 ? -1.383 -2.555 2.195 1 95.62 86 GLU A O 1
ATOM 685 N N . ASP A 1 87 ? -3.238 -3.773 2.098 1 93.56 87 ASP A N 1
ATOM 686 C CA . ASP A 1 87 ? -4.035 -2.648 2.576 1 93.56 87 ASP A CA 1
ATOM 687 C C . ASP A 1 87 ? -4.051 -2.596 4.102 1 93.56 87 ASP A C 1
ATOM 689 O O . ASP A 1 87 ? -4.734 -1.757 4.695 1 93.56 87 ASP A O 1
ATOM 693 N N . GLY A 1 88 ? -3.373 -3.506 4.754 1 92.12 88 GLY A N 1
ATOM 694 C CA . GLY A 1 88 ? -3.211 -3.469 6.199 1 92.12 88 GLY A CA 1
ATOM 695 C C . GLY A 1 88 ? -4.211 -4.34 6.934 1 92.12 88 GLY A C 1
ATOM 696 O O . GLY A 1 88 ? -4.129 -4.492 8.156 1 92.12 88 GLY A O 1
ATOM 697 N N . THR A 1 89 ? -5.113 -4.945 6.227 1 95.38 89 THR A N 1
ATOM 698 C CA . THR A 1 89 ? -6.07 -5.816 6.906 1 95.38 89 THR A CA 1
ATOM 699 C C . THR A 1 89 ? -5.477 -7.203 7.125 1 95.38 89 THR A C 1
ATOM 701 O O . THR A 1 89 ? -4.605 -7.641 6.371 1 95.38 89 THR A O 1
ATOM 704 N N . VAL A 1 90 ? -5.992 -7.832 8.141 1 96.31 90 VAL A N 1
ATOM 705 C CA . VAL A 1 90 ? -5.457 -9.125 8.562 1 96.31 90 VAL A CA 1
ATOM 706 C C . VAL A 1 90 ? -6.109 -10.242 7.75 1 96.31 90 VAL A C 1
ATOM 708 O O . VAL A 1 90 ? -7.305 -10.188 7.457 1 96.31 90 VAL A O 1
ATOM 711 N N . HIS A 1 91 ? -5.332 -11.211 7.34 1 98.38 91 HIS A N 1
ATOM 712 C CA . HIS A 1 91 ? -5.809 -12.469 6.785 1 98.38 91 HIS A CA 1
ATOM 713 C C . HIS A 1 91 ? -5.656 -13.609 7.789 1 98.38 91 HIS A C 1
ATOM 715 O O . HIS A 1 91 ? -4.535 -14.047 8.07 1 98.38 91 HIS A O 1
ATOM 721 N N . ASN A 1 92 ? -6.781 -14.008 8.336 1 97.88 92 ASN A N 1
ATOM 722 C CA . ASN A 1 92 ? -6.762 -15.164 9.219 1 97.88 92 ASN A CA 1
ATOM 723 C C . ASN A 1 92 ? -6.742 -16.469 8.43 1 97.88 92 ASN A C 1
ATOM 725 O O . ASN A 1 92 ? -7.766 -16.875 7.875 1 97.88 92 ASN A O 1
ATOM 729 N N . VAL A 1 93 ? -5.68 -17.172 8.438 1 97.38 93 VAL A N 1
ATOM 730 C CA . VAL A 1 93 ? -5.445 -18.359 7.605 1 97.38 93 VAL A CA 1
ATOM 731 C C . VAL A 1 93 ? -6.445 -19.453 7.965 1 97.38 93 VAL A C 1
ATOM 733 O O . VAL A 1 93 ? -6.801 -20.281 7.121 1 97.38 93 VAL A O 1
ATOM 736 N N . TYR A 1 94 ? -6.996 -19.469 9.148 1 94.88 94 TYR A N 1
ATOM 737 C CA . TYR A 1 94 ? -7.855 -20.547 9.625 1 94.88 94 TYR A CA 1
ATOM 738 C C . TYR A 1 94 ? -9.328 -20.172 9.5 1 94.88 94 TYR A C 1
ATOM 740 O O . TYR A 1 94 ? -10.203 -21.031 9.5 1 94.88 94 TYR A O 1
ATOM 748 N N . ALA A 1 95 ? -9.578 -18.922 9.375 1 97.06 95 ALA A N 1
ATOM 749 C CA . ALA A 1 95 ? -10.977 -18.484 9.438 1 97.06 95 ALA A CA 1
ATOM 750 C C . ALA A 1 95 ? -11.406 -17.844 8.117 1 97.06 95 ALA A C 1
ATOM 752 O O . ALA A 1 95 ? -12.578 -17.891 7.754 1 97.06 95 ALA A O 1
ATOM 753 N N . ASP A 1 96 ? -10.516 -17.219 7.465 1 97.69 96 ASP A N 1
ATOM 754 C CA . ASP A 1 96 ? -10.852 -16.516 6.227 1 97.69 96 ASP A CA 1
ATOM 755 C C . ASP A 1 96 ? -10.719 -17.438 5.02 1 97.69 96 ASP A C 1
ATOM 757 O O . ASP A 1 96 ? -9.969 -18.406 5.055 1 97.69 96 ASP A O 1
ATOM 761 N N . TRP A 1 97 ? -11.523 -17.031 3.959 1 97.5 97 TRP A N 1
ATOM 762 C CA . TRP A 1 97 ? -11.312 -17.75 2.711 1 97.5 97 TRP A CA 1
ATOM 763 C C . TRP A 1 97 ? -9.898 -17.516 2.184 1 97.5 97 TRP A C 1
ATOM 765 O O . TRP A 1 97 ? -9.398 -16.391 2.205 1 97.5 97 TRP A O 1
ATOM 775 N N . GLY A 1 98 ? -9.258 -18.531 1.69 1 97.56 98 GLY A N 1
ATOM 776 C CA . GLY A 1 98 ? -7.953 -18.516 1.043 1 97.56 98 GLY A CA 1
ATOM 777 C C . GLY A 1 98 ? -7.695 -19.734 0.182 1 97.56 98 GLY A C 1
ATOM 778 O O . GLY A 1 98 ? -8.133 -20.844 0.515 1 97.56 98 GLY A O 1
ATOM 779 N N . ASN A 1 99 ? -6.961 -19.547 -0.892 1 97.62 99 ASN A N 1
ATOM 780 C CA . ASN A 1 99 ? -6.703 -20.641 -1.816 1 97.62 99 ASN A CA 1
ATOM 781 C C . ASN A 1 99 ? -5.359 -21.312 -1.528 1 97.62 99 ASN A C 1
ATOM 783 O O . ASN A 1 99 ? -4.582 -21.578 -2.447 1 97.62 99 ASN A O 1
ATOM 787 N N . TRP A 1 100 ? -5.168 -21.484 -0.254 1 97.56 100 TRP A N 1
ATOM 788 C CA . TRP A 1 100 ? -3.914 -22.109 0.153 1 97.56 100 TRP A CA 1
ATOM 789 C C . TRP A 1 100 ? -3.873 -23.578 -0.274 1 97.56 100 TRP A C 1
ATOM 791 O O . TRP A 1 100 ? -4.867 -24.297 -0.149 1 97.56 100 TRP A O 1
ATOM 801 N N . GLN A 1 101 ? -2.73 -23.984 -0.765 1 95.81 101 GLN A N 1
ATOM 802 C CA . GLN A 1 101 ? -2.523 -25.422 -0.982 1 95.81 101 GLN A CA 1
ATOM 803 C C . GLN A 1 101 ? -2.551 -26.188 0.337 1 95.81 101 GLN A C 1
ATOM 805 O O . GLN A 1 101 ? -2.275 -25.625 1.396 1 95.81 101 GLN A O 1
ATOM 810 N N . GLU A 1 102 ? -2.865 -27.422 0.14 1 93.81 102 GLU A N 1
ATOM 811 C CA . GLU A 1 102 ? -2.844 -28.266 1.328 1 93.81 102 GLU A CA 1
ATOM 812 C C . GLU A 1 102 ? -1.489 -28.203 2.027 1 93.81 102 GLU A C 1
ATOM 814 O O . GLU A 1 102 ? -0.446 -28.328 1.384 1 93.81 102 GLU A O 1
ATOM 819 N N . GLY A 1 103 ? -1.579 -27.906 3.361 1 95.19 103 GLY A N 1
ATOM 820 C CA . GLY A 1 103 ? -0.361 -27.859 4.152 1 95.19 103 GLY A CA 1
ATOM 821 C C . GLY A 1 103 ? 0.326 -26.516 4.125 1 95.19 103 GLY A C 1
ATOM 822 O O . GLY A 1 103 ? 1.367 -26.328 4.758 1 95.19 103 GLY A O 1
ATOM 823 N N . GLN A 1 104 ? -0.265 -25.609 3.367 1 96 104 GLN A N 1
ATOM 824 C CA . GLN A 1 104 ? 0.3 -24.266 3.281 1 96 104 GLN A CA 1
ATOM 825 C C . GLN A 1 104 ? -0.574 -23.25 4.016 1 96 104 GLN A C 1
ATOM 827 O O . GLN A 1 104 ? -1.775 -23.469 4.191 1 96 104 GLN A O 1
ATOM 832 N N . PRO A 1 105 ? 0.008 -22.078 4.391 1 97.25 105 PRO A N 1
ATOM 833 C CA . PRO A 1 105 ? 1.44 -21.781 4.426 1 97.25 105 PRO A CA 1
ATOM 834 C C . PRO A 1 105 ? 2.188 -22.578 5.492 1 97.25 105 PRO A C 1
ATOM 836 O O . PRO A 1 105 ? 1.673 -22.766 6.598 1 97.25 105 PRO A O 1
ATOM 839 N N . ASN A 1 106 ? 3.438 -23.062 5.223 1 96.5 106 ASN A N 1
ATOM 840 C CA . ASN A 1 106 ? 4.113 -23.953 6.152 1 96.5 106 ASN A CA 1
ATOM 841 C C . ASN A 1 106 ? 5.41 -23.344 6.68 1 96.5 106 ASN A C 1
ATOM 843 O O . ASN A 1 106 ? 6.102 -23.953 7.496 1 96.5 106 ASN A O 1
ATOM 847 N N . ASN A 1 107 ? 5.75 -22.141 6.203 1 97.31 107 ASN A N 1
ATOM 848 C CA . ASN A 1 107 ? 6.973 -21.484 6.66 1 97.31 107 ASN A CA 1
ATOM 849 C C . ASN A 1 107 ? 8.172 -22.422 6.586 1 97.31 107 ASN A C 1
ATOM 851 O O . ASN A 1 107 ? 8.953 -22.516 7.539 1 97.31 107 ASN A O 1
ATOM 855 N N . GLN A 1 108 ? 8.258 -23.125 5.453 1 94.06 108 GLN A N 1
ATOM 856 C CA . GLN A 1 108 ? 9.359 -24.078 5.305 1 94.06 108 GLN A CA 1
ATOM 857 C C . GLN A 1 108 ? 10.695 -23.422 5.66 1 94.06 108 GLN A C 1
ATOM 859 O O . GLN A 1 108 ? 10.977 -22.297 5.23 1 94.06 108 GLN A O 1
ATOM 864 N N . ASP A 1 109 ? 11.508 -24.078 6.527 1 94.44 109 ASP A N 1
ATOM 865 C CA . ASP A 1 109 ? 12.812 -23.641 7.004 1 94.44 109 ASP A CA 1
ATOM 866 C C . ASP A 1 109 ? 12.711 -22.359 7.824 1 94.44 109 ASP A C 1
ATOM 868 O O . ASP A 1 109 ? 13.719 -21.703 8.086 1 94.44 109 ASP A O 1
ATOM 872 N N . GLY A 1 110 ? 11.586 -21.906 8.117 1 95.31 110 GLY A N 1
ATOM 873 C CA . GLY A 1 110 ? 11.352 -20.797 9.023 1 95.31 110 GLY A CA 1
ATOM 874 C C . GLY A 1 110 ? 11.531 -19.453 8.359 1 95.31 110 GLY A C 1
ATOM 875 O O . GLY A 1 110 ? 11.711 -18.438 9.039 1 95.31 110 GLY A O 1
ATOM 876 N N . ASN A 1 111 ? 11.531 -19.422 7.031 1 95.5 111 ASN A N 1
ATOM 877 C CA . ASN A 1 111 ? 11.852 -18.172 6.367 1 95.5 111 ASN A CA 1
ATOM 878 C C . ASN A 1 111 ? 10.93 -17.922 5.172 1 95.5 111 ASN A C 1
ATOM 880 O O . ASN A 1 111 ? 11.336 -17.297 4.191 1 95.5 111 ASN A O 1
ATOM 884 N N . GLU A 1 112 ? 9.703 -18.469 5.152 1 97.38 112 GLU A N 1
ATOM 885 C CA . GLU A 1 112 ? 8.719 -18.188 4.117 1 97.38 112 GLU A CA 1
ATOM 886 C C . GLU A 1 112 ? 7.617 -17.266 4.633 1 97.38 112 GLU A C 1
ATOM 888 O O . GLU A 1 112 ? 6.785 -17.672 5.449 1 97.38 112 GLU A O 1
ATOM 893 N N . ASP A 1 113 ? 7.648 -16.031 4.168 1 98.12 113 ASP A N 1
ATOM 894 C CA . ASP A 1 113 ? 6.766 -15.039 4.766 1 98.12 113 ASP A CA 1
ATOM 895 C C . ASP A 1 113 ? 5.93 -14.336 3.701 1 98.12 113 ASP A C 1
ATOM 897 O O . ASP A 1 113 ? 5.16 -13.422 4.008 1 98.12 113 ASP A O 1
ATOM 901 N N . CYS A 1 114 ? 6.082 -14.719 2.451 1 98.62 114 CYS A N 1
ATOM 902 C CA . CYS A 1 114 ? 5.406 -14.008 1.369 1 98.62 114 CYS A CA 1
ATOM 903 C C . CYS A 1 114 ? 4.613 -14.977 0.499 1 98.62 114 CYS A C 1
ATOM 905 O O . CYS A 1 114 ? 5.125 -16.031 0.106 1 98.62 114 CYS A O 1
ATOM 907 N N . ALA A 1 115 ? 3.389 -14.648 0.247 1 98.44 115 ALA A N 1
ATOM 908 C CA . ALA A 1 115 ? 2.48 -15.516 -0.494 1 98.44 115 ALA A CA 1
ATOM 909 C C . ALA A 1 115 ? 2.633 -15.312 -1.999 1 98.44 115 ALA A C 1
ATOM 911 O O . ALA A 1 115 ? 2.979 -14.219 -2.453 1 98.44 115 ALA A O 1
ATOM 912 N N . HIS A 1 116 ? 2.436 -16.375 -2.703 1 97.38 116 HIS A N 1
ATOM 913 C CA . HIS A 1 116 ? 2.441 -16.344 -4.164 1 97.38 116 HIS A CA 1
ATOM 914 C C . HIS A 1 116 ? 1.437 -17.344 -4.73 1 97.38 116 HIS A C 1
ATOM 916 O O . HIS A 1 116 ? 0.995 -18.266 -4.027 1 97.38 116 HIS A O 1
ATOM 922 N N . CYS A 1 117 ? 1.013 -17.062 -5.938 1 94.69 117 CYS A N 1
ATOM 923 C CA . CYS A 1 117 ? 0.259 -18.062 -6.703 1 94.69 117 CYS A CA 1
ATOM 924 C C . CYS A 1 117 ? 1.194 -18.984 -7.457 1 94.69 117 CYS A C 1
ATOM 926 O O . CYS A 1 117 ? 2.137 -18.547 -8.109 1 94.69 117 CYS A O 1
ATOM 928 N N . ASN A 1 118 ? 0.908 -20.188 -7.328 1 87.44 118 ASN A N 1
ATOM 929 C CA . ASN A 1 118 ? 1.749 -21.203 -7.941 1 87.44 118 ASN A CA 1
ATOM 930 C C . ASN A 1 118 ? 1.371 -21.438 -9.398 1 87.44 118 ASN A C 1
ATOM 932 O O . ASN A 1 118 ? 0.595 -20.688 -9.977 1 87.44 118 ASN A O 1
ATOM 936 N N . SER A 1 119 ? 2.047 -22.391 -10.023 1 79.44 119 SER A N 1
ATOM 937 C CA . SER A 1 119 ? 1.825 -22.75 -11.414 1 79.44 119 SER A CA 1
ATOM 938 C C . SER A 1 119 ? 0.639 -23.703 -11.562 1 79.44 119 SER A C 1
ATOM 940 O O . SER A 1 119 ? 0.129 -24.219 -10.57 1 79.44 119 SER A O 1
ATOM 942 N N . PRO A 1 120 ? 0.171 -23.797 -12.82 1 75.25 120 PRO A N 1
ATOM 943 C CA . PRO A 1 120 ? -0.958 -24.688 -13.062 1 75.25 120 PRO A CA 1
ATOM 944 C C . PRO A 1 120 ? -0.69 -26.109 -12.57 1 75.25 120 PRO A C 1
ATOM 946 O O . PRO A 1 120 ? -1.625 -26.828 -12.203 1 75.25 120 PRO A O 1
ATOM 949 N N . ALA A 1 121 ? 0.471 -26.484 -12.547 1 74.81 121 ALA A N 1
ATOM 950 C CA . ALA A 1 121 ? 0.799 -27.828 -12.062 1 74.81 121 ALA A CA 1
ATOM 951 C C . ALA A 1 121 ? 0.513 -27.969 -10.57 1 74.81 121 ALA A C 1
ATOM 953 O O . ALA A 1 121 ? 0.237 -29.062 -10.086 1 74.81 121 ALA A O 1
ATOM 954 N N . LYS A 1 122 ? 0.492 -26.922 -9.812 1 76.94 122 LYS A N 1
ATOM 955 C CA . LYS A 1 122 ? 0.187 -26.859 -8.383 1 76.94 122 LYS A CA 1
ATOM 956 C C . LYS A 1 122 ? -0.66 -25.625 -8.062 1 76.94 122 LYS A C 1
ATOM 958 O O . LYS A 1 122 ? -0.19 -24.703 -7.398 1 76.94 122 LYS A O 1
ATOM 963 N N . PRO A 1 123 ? -1.916 -25.797 -8.406 1 87.94 123 PRO A N 1
ATOM 964 C CA . PRO A 1 123 ? -2.764 -24.625 -8.25 1 87.94 123 PRO A CA 1
ATOM 965 C C . PRO A 1 123 ? -2.988 -24.25 -6.785 1 87.94 123 PRO A C 1
ATOM 967 O O . PRO A 1 123 ? -3.072 -25.125 -5.926 1 87.94 123 PRO A O 1
ATOM 970 N N . GLY A 1 124 ? -2.996 -23 -6.535 1 95 124 GLY A N 1
ATOM 971 C CA . GLY A 1 124 ? -3.221 -22.469 -5.199 1 95 124 GLY A CA 1
ATOM 972 C C . GLY A 1 124 ? -2.086 -21.594 -4.703 1 95 124 GLY A C 1
ATOM 973 O O . GLY A 1 124 ? -1.165 -21.281 -5.461 1 95 124 GLY A O 1
ATOM 974 N N . TRP A 1 125 ? -2.25 -21.188 -3.408 1 97.81 125 TRP A N 1
ATOM 975 C CA . TRP A 1 125 ? -1.266 -20.281 -2.807 1 97.81 125 TRP A CA 1
ATOM 976 C C . TRP A 1 125 ? -0.187 -21.078 -2.074 1 97.81 125 TRP A C 1
ATOM 978 O O . TRP A 1 125 ? -0.438 -22.188 -1.599 1 97.81 125 TRP A O 1
ATOM 988 N N . ASN A 1 126 ? 0.944 -20.594 -2.01 1 96.94 126 ASN A N 1
ATOM 989 C CA . ASN A 1 126 ? 2.066 -21.062 -1.207 1 96.94 126 ASN A CA 1
ATOM 990 C C . ASN A 1 126 ? 2.893 -19.906 -0.66 1 96.94 126 ASN A C 1
ATOM 992 O O . ASN A 1 126 ? 2.795 -18.781 -1.154 1 96.94 126 ASN A O 1
ATOM 996 N N . ASP A 1 127 ? 3.547 -20.109 0.455 1 97.56 127 ASP A N 1
ATOM 997 C CA . ASP A 1 127 ? 4.477 -19.094 0.946 1 97.56 127 ASP A CA 1
ATOM 998 C C . ASP A 1 127 ? 5.914 -19.438 0.563 1 97.56 127 ASP A C 1
ATOM 1000 O O . ASP A 1 127 ? 6.277 -20.609 0.476 1 97.56 127 ASP A O 1
ATOM 1004 N N . LEU A 1 128 ? 6.637 -18.406 0.246 1 96.81 128 LEU A N 1
ATOM 1005 C CA . LEU A 1 128 ? 8.055 -18.453 -0.089 1 96.81 128 LEU A CA 1
ATOM 1006 C C . LEU A 1 128 ? 8.836 -17.375 0.661 1 96.81 128 LEU A C 1
ATOM 1008 O O . LEU A 1 128 ? 8.234 -16.469 1.248 1 96.81 128 LEU A O 1
ATOM 1012 N N . SER A 1 129 ? 10.203 -17.641 0.659 1 97.81 129 SER A N 1
ATOM 1013 C CA . SER A 1 129 ? 11.023 -16.547 1.156 1 97.81 129 SER A CA 1
ATOM 1014 C C . SER A 1 129 ? 10.766 -15.258 0.381 1 97.81 129 SER A C 1
ATOM 1016 O O . SER A 1 129 ? 10.703 -15.273 -0.85 1 97.81 129 SER A O 1
ATOM 1018 N N . CYS A 1 130 ? 10.68 -14.141 1.111 1 97.81 130 CYS A N 1
ATOM 1019 C CA . CYS A 1 130 ? 10.391 -12.867 0.475 1 97.81 130 CYS A CA 1
ATOM 1020 C C . CYS A 1 130 ? 11.547 -12.414 -0.406 1 97.81 130 CYS A C 1
ATOM 1022 O O . CYS A 1 130 ? 11.391 -11.539 -1.258 1 97.81 130 CYS A O 1
ATOM 1024 N N . GLY A 1 131 ? 12.672 -12.984 -0.174 1 97.62 131 GLY A N 1
ATOM 1025 C CA . GLY A 1 131 ? 13.844 -12.648 -0.954 1 97.62 131 GLY A CA 1
ATOM 1026 C C . GLY A 1 131 ? 13.922 -13.383 -2.279 1 97.62 131 GLY A C 1
ATOM 1027 O O . GLY A 1 131 ? 14.766 -13.07 -3.123 1 97.62 131 GLY A O 1
ATOM 1028 N N . TYR A 1 132 ? 13.07 -14.422 -2.455 1 96.75 132 TYR A N 1
ATOM 1029 C CA . TYR A 1 132 ? 13 -15.117 -3.736 1 96.75 132 TYR A CA 1
ATOM 1030 C C . TYR A 1 132 ? 12.5 -14.18 -4.832 1 96.75 132 TYR A C 1
ATOM 1032 O O . TYR A 1 132 ? 11.836 -13.18 -4.551 1 96.75 132 TYR A O 1
ATOM 1040 N N . THR A 1 133 ? 12.922 -14.5 -6.062 1 97.5 133 THR A N 1
ATOM 1041 C CA . THR A 1 133 ? 12.445 -13.664 -7.156 1 97.5 133 THR A CA 1
ATOM 1042 C C . THR A 1 133 ? 11.32 -14.359 -7.922 1 97.5 133 THR A C 1
ATOM 1044 O O . THR A 1 133 ? 11.406 -15.555 -8.203 1 97.5 133 THR A O 1
ATOM 1047 N N . ALA A 1 134 ? 10.25 -13.664 -8.156 1 96.69 134 ALA A N 1
ATOM 1048 C CA . ALA A 1 134 ? 9.07 -14.156 -8.875 1 96.69 134 ALA A CA 1
ATOM 1049 C C . ALA A 1 134 ? 8.406 -13.031 -9.672 1 96.69 134 ALA A C 1
ATOM 1051 O O . ALA A 1 134 ? 8.727 -11.859 -9.484 1 96.69 134 ALA A O 1
ATOM 1052 N N . LYS A 1 135 ? 7.613 -13.438 -10.625 1 97.5 135 LYS A N 1
ATOM 1053 C CA . LYS A 1 135 ? 6.746 -12.477 -11.297 1 97.5 135 LYS A CA 1
ATOM 1054 C C . LYS A 1 135 ? 5.668 -11.953 -10.352 1 97.5 135 LYS A C 1
ATOM 1056 O O . LYS A 1 135 ? 5.578 -12.391 -9.203 1 97.5 135 LYS A O 1
ATOM 1061 N N . PHE A 1 136 ? 4.883 -10.914 -10.82 1 98.19 136 PHE A N 1
ATOM 1062 C CA . PHE A 1 136 ? 3.982 -10.312 -9.844 1 98.19 136 PHE A CA 1
ATOM 1063 C C . PHE A 1 136 ? 2.812 -9.625 -10.531 1 98.19 136 PHE A C 1
ATOM 1065 O O . PHE A 1 136 ? 2.854 -9.383 -11.742 1 98.19 136 PHE A O 1
ATOM 1072 N N . ILE A 1 137 ? 1.75 -9.43 -9.742 1 97.94 137 ILE A N 1
ATOM 1073 C CA . ILE A 1 137 ? 0.534 -8.789 -10.227 1 97.94 137 ILE A CA 1
ATOM 1074 C C . ILE A 1 137 ? 0.251 -7.535 -9.406 1 97.94 137 ILE A C 1
ATOM 1076 O O . ILE A 1 137 ? 0.275 -7.57 -8.172 1 97.94 137 ILE A O 1
ATOM 1080 N N . CYS A 1 138 ? 0.052 -6.449 -10.125 1 97 138 CYS A N 1
ATOM 1081 C CA . CYS A 1 138 ? -0.334 -5.191 -9.492 1 97 138 CYS A CA 1
ATOM 1082 C C . CYS A 1 138 ? -1.837 -4.965 -9.602 1 97 138 CYS A C 1
ATOM 1084 O O . CYS A 1 138 ? -2.479 -5.461 -10.531 1 97 138 CYS A O 1
ATOM 1086 N N . GLN A 1 139 ? -2.344 -4.152 -8.602 1 95.56 139 GLN A N 1
ATOM 1087 C CA . GLN A 1 139 ? -3.742 -3.74 -8.547 1 95.56 139 GLN A CA 1
ATOM 1088 C C . GLN A 1 139 ? -3.863 -2.232 -8.352 1 95.56 139 GLN A C 1
ATOM 1090 O O . GLN A 1 139 ? -3.107 -1.64 -7.578 1 95.56 139 GLN A O 1
ATOM 1095 N N . THR A 1 140 ? -4.719 -1.572 -9.133 1 91.12 140 THR A N 1
ATOM 1096 C CA . THR A 1 140 ? -5.133 -0.194 -8.891 1 91.12 140 THR A CA 1
ATOM 1097 C C . THR A 1 140 ? -6.637 -0.041 -9.094 1 91.12 140 THR A C 1
ATOM 1099 O O . THR A 1 140 ? -7.328 -1.01 -9.414 1 91.12 140 THR A O 1
ATOM 1102 N N . THR A 1 141 ? -7.199 1.16 -8.672 1 77.94 141 THR A N 1
ATOM 1103 C CA . THR A 1 141 ? -8.602 1.434 -8.992 1 77.94 141 THR A CA 1
ATOM 1104 C C . THR A 1 141 ? -8.711 2.363 -10.195 1 77.94 141 THR A C 1
ATOM 1106 O O . THR A 1 141 ? -7.828 3.189 -10.43 1 77.94 141 THR A O 1
ATOM 1109 N N . GLY A 1 142 ? -9.555 1.984 -11.25 1 61.25 142 GLY A N 1
ATOM 1110 C CA . GLY A 1 142 ? -9.734 2.686 -12.508 1 61.25 142 GLY A CA 1
ATOM 1111 C C . GLY A 1 142 ? -10.18 4.125 -12.336 1 61.25 142 GLY A C 1
ATOM 1112 O O . GLY A 1 142 ? -10.602 4.523 -11.25 1 61.25 142 GLY A O 1
ATOM 1113 N N . VAL A 1 143 ? -9.641 5.008 -13.195 1 56.19 143 VAL A N 1
ATOM 1114 C CA . VAL A 1 143 ? -10.07 6.398 -13.305 1 56.19 143 VAL A CA 1
ATOM 1115 C C . VAL A 1 143 ? -11.477 6.461 -13.883 1 56.19 143 VAL A C 1
ATOM 1117 O O . VAL A 1 143 ? -11.883 5.59 -14.656 1 56.19 143 VAL A O 1
ATOM 1120 N N . SER A 1 144 ? -12.523 6.895 -13.039 1 46.94 144 SER A N 1
ATOM 1121 C CA . SER A 1 144 ? -13.844 7.102 -13.625 1 46.94 144 SER A CA 1
ATOM 1122 C C . SER A 1 144 ? -13.766 7.965 -14.875 1 46.94 144 SER A C 1
ATOM 1124 O O . SER A 1 144 ? -13.047 8.969 -14.898 1 46.94 144 SER A O 1
ATOM 1126 N N . ASP A 1 145 ? -13.719 7.398 -16.047 1 41.28 145 ASP A N 1
ATOM 1127 C CA . ASP A 1 145 ? -13.922 8.141 -17.297 1 41.28 145 ASP A CA 1
ATOM 1128 C C . ASP A 1 145 ? -15.18 9 -17.219 1 41.28 145 ASP A C 1
ATOM 1130 O O . ASP A 1 145 ? -16.297 8.477 -17.172 1 41.28 145 ASP A O 1
ATOM 1134 N N . ASP A 1 146 ? -15.43 9.891 -16.328 1 37.03 146 ASP A N 1
ATOM 1135 C CA . ASP A 1 146 ? -16.625 10.656 -16.703 1 37.03 146 ASP A CA 1
ATOM 1136 C C . ASP A 1 146 ? -16.484 11.219 -18.125 1 37.03 146 ASP A C 1
ATOM 1138 O O . ASP A 1 146 ? -15.609 12.039 -18.391 1 37.03 146 ASP A O 1
ATOM 1142 N N . ILE A 1 147 ? -16.703 10.477 -19.203 1 35.38 147 ILE A N 1
ATOM 1143 C CA . ILE A 1 147 ? -17.094 11.055 -20.469 1 35.38 147 ILE A CA 1
ATOM 1144 C C . ILE A 1 147 ? -18.109 12.172 -20.234 1 35.38 147 ILE A C 1
ATOM 1146 O O . ILE A 1 147 ? -19.203 11.93 -19.719 1 35.38 147 ILE A O 1
ATOM 1150 N N . ILE A 1 148 ? -17.75 13.398 -19.859 1 33.09 148 ILE A N 1
ATOM 1151 C CA . ILE A 1 148 ? -18.688 14.492 -20.109 1 33.09 148 ILE A CA 1
ATOM 1152 C C . ILE A 1 148 ? -19.219 14.383 -21.547 1 33.09 148 ILE A C 1
ATOM 1154 O O . ILE A 1 148 ? -18.438 14.453 -22.5 1 33.09 148 ILE A O 1
ATOM 1158 N N . GLY A 1 149 ? -20.172 13.477 -21.875 1 25.75 149 GLY A N 1
ATOM 1159 C CA . GLY A 1 149 ? -20.984 13.781 -23.047 1 25.75 149 GLY A CA 1
ATOM 1160 C C . GLY A 1 149 ? -21.344 15.25 -23.156 1 25.75 149 GLY A C 1
ATOM 1161 O O . GLY A 1 149 ? -21.703 15.883 -22.156 1 25.75 149 GLY A O 1
ATOM 1162 N N . ASN A 1 150 ? -20.688 15.961 -24.141 1 24.16 150 ASN A N 1
ATOM 1163 C CA . ASN A 1 150 ? -21.531 17 -24.719 1 24.16 150 ASN A CA 1
ATOM 1164 C C . ASN A 1 150 ? -22.938 16.5 -24.984 1 24.16 150 ASN A C 1
ATOM 1166 O O . ASN A 1 150 ? -23.141 15.391 -25.5 1 24.16 150 ASN A O 1
ATOM 1170 N N . MET B 1 1 ? -15.109 31.672 -12.938 1 26.92 1 MET B N 1
ATOM 1171 C CA . MET B 1 1 ? -15.508 30.328 -12.5 1 26.92 1 MET B CA 1
ATOM 1172 C C . MET B 1 1 ? -14.438 29.312 -12.852 1 26.92 1 MET B C 1
ATOM 1174 O O . MET B 1 1 ? -14.102 29.125 -14.023 1 26.92 1 MET B O 1
ATOM 1178 N N . LEU B 1 2 ? -13.367 29.156 -12.047 1 28.75 2 LEU B N 1
ATOM 1179 C CA . LEU B 1 2 ? -12.219 28.328 -12.391 1 28.75 2 LEU B CA 1
ATOM 1180 C C . LEU B 1 2 ? -12.656 26.922 -12.758 1 28.75 2 LEU B C 1
ATOM 1182 O O . LEU B 1 2 ? -13.242 26.219 -11.938 1 28.75 2 LEU B O 1
ATOM 1186 N N . SER B 1 3 ? -13.062 26.75 -13.914 1 33.03 3 SER B N 1
ATOM 1187 C CA . SER B 1 3 ? -13.477 25.438 -14.375 1 33.03 3 SER B CA 1
ATOM 1188 C C . SER B 1 3 ? -12.492 24.359 -13.914 1 33.03 3 SER B C 1
ATOM 1190 O O . SER B 1 3 ? -11.281 24.5 -14.102 1 33.03 3 SER B O 1
ATOM 1192 N N . SER B 1 4 ? -12.648 23.875 -12.75 1 35.97 4 SER B N 1
ATOM 1193 C CA . SER B 1 4 ? -11.789 22.812 -12.242 1 35.97 4 SER B CA 1
ATOM 1194 C C . SER B 1 4 ? -11.453 21.797 -13.336 1 35.97 4 SER B C 1
ATOM 1196 O O . SER B 1 4 ? -12.25 20.922 -13.648 1 35.97 4 SER B O 1
ATOM 1198 N N . ALA B 1 5 ? -10.828 22.281 -14.359 1 35.16 5 ALA B N 1
ATOM 1199 C CA . ALA B 1 5 ? -10.43 21.438 -15.484 1 35.16 5 ALA B CA 1
ATOM 1200 C C . ALA B 1 5 ? -9.906 20.094 -15.008 1 35.16 5 ALA B C 1
ATOM 1202 O O . ALA B 1 5 ? -9.07 20.031 -14.102 1 35.16 5 ALA B O 1
ATOM 1203 N N . ARG B 1 6 ? -10.781 19.125 -15.023 1 44.84 6 ARG B N 1
ATOM 1204 C CA . ARG B 1 6 ? -10.398 17.719 -14.867 1 44.84 6 ARG B CA 1
ATOM 1205 C C . ARG B 1 6 ? -9.141 17.406 -15.656 1 44.84 6 ARG B C 1
ATOM 1207 O O . ARG B 1 6 ? -9.102 17.578 -16.875 1 44.84 6 ARG B O 1
ATOM 1214 N N . LEU B 1 7 ? -7.945 17.766 -15.227 1 49.94 7 LEU B N 1
ATOM 1215 C CA . LEU B 1 7 ? -6.734 17.375 -15.945 1 49.94 7 LEU B CA 1
ATOM 1216 C C . LEU B 1 7 ? -6.742 15.883 -16.25 1 49.94 7 LEU B C 1
ATOM 1218 O O . LEU B 1 7 ? -7.043 15.062 -15.383 1 49.94 7 LEU B O 1
ATOM 1222 N N . PRO B 1 8 ? -6.762 15.539 -17.453 1 60 8 PRO B N 1
ATOM 1223 C CA . PRO B 1 8 ? -6.711 14.141 -17.875 1 60 8 PRO B CA 1
ATOM 1224 C C . PRO B 1 8 ? -5.684 13.328 -17.094 1 60 8 PRO B C 1
ATOM 1226 O O . PRO B 1 8 ? -4.719 13.891 -16.562 1 60 8 PRO B O 1
ATOM 1229 N N . GLY B 1 9 ? -5.988 12.195 -16.656 1 72.62 9 GLY B N 1
ATOM 1230 C CA . GLY B 1 9 ? -5.004 11.234 -16.188 1 72.62 9 GLY B CA 1
ATOM 1231 C C . GLY B 1 9 ? -5.238 10.789 -14.758 1 72.62 9 GLY B C 1
ATOM 1232 O O . GLY B 1 9 ? -4.68 9.789 -14.312 1 72.62 9 GLY B O 1
ATOM 1233 N N . CYS B 1 10 ? -6.062 11.641 -14.047 1 82.5 10 CYS B N 1
ATOM 1234 C CA . CYS B 1 10 ? -6.305 11.242 -12.664 1 82.5 10 CYS B CA 1
ATOM 1235 C C . CYS B 1 10 ? -7.77 10.898 -12.445 1 82.5 10 CYS B C 1
ATOM 1237 O O . CYS B 1 10 ? -8.648 11.43 -13.133 1 82.5 10 CYS B O 1
ATOM 1239 N N . PRO B 1 11 ? -8.016 9.922 -11.438 1 81.19 11 PRO B N 1
ATOM 1240 C CA . PRO B 1 11 ? -9.414 9.711 -11.047 1 81.19 11 PRO B CA 1
ATOM 1241 C C . PRO B 1 11 ? -10.102 11 -10.602 1 81.19 11 PRO B C 1
ATOM 1243 O O . PRO B 1 11 ? -9.438 11.953 -10.195 1 81.19 11 PRO B O 1
ATOM 1246 N N . ASP B 1 12 ? -11.406 10.922 -10.648 1 80.25 12 ASP B N 1
ATOM 1247 C CA . ASP B 1 12 ? -12.188 12.102 -10.281 1 80.25 12 ASP B CA 1
ATOM 1248 C C . ASP B 1 12 ? -11.82 12.578 -8.875 1 80.25 12 ASP B C 1
ATOM 1250 O O . ASP B 1 12 ? -11.695 11.773 -7.953 1 80.25 12 ASP B O 1
ATOM 1254 N N . GLY B 1 13 ? -11.648 13.906 -8.766 1 87.06 13 GLY B N 1
ATOM 1255 C CA . GLY B 1 13 ? -11.398 14.516 -7.465 1 87.06 13 GLY B CA 1
ATOM 1256 C C . GLY B 1 13 ? -9.93 14.531 -7.086 1 87.06 13 GLY B C 1
ATOM 1257 O O . GLY B 1 13 ? -9.539 15.195 -6.125 1 87.06 13 GLY B O 1
ATOM 1258 N N . PHE B 1 14 ? -9.195 13.836 -7.844 1 90.38 14 PHE B N 1
ATOM 1259 C CA . PHE B 1 14 ? -7.762 13.828 -7.574 1 90.38 14 PHE B CA 1
ATOM 1260 C C . PHE B 1 14 ? -7.07 14.961 -8.328 1 90.38 14 PHE B C 1
ATOM 1262 O O . PHE B 1 14 ? -7.5 15.344 -9.422 1 90.38 14 PHE B O 1
ATOM 1269 N N . THR B 1 15 ? -6.004 15.43 -7.73 1 91.75 15 THR B N 1
ATOM 1270 C CA . THR B 1 15 ? -5.18 16.469 -8.344 1 91.75 15 THR B CA 1
ATOM 1271 C C . THR B 1 15 ? -3.822 15.898 -8.758 1 91.75 15 THR B C 1
ATOM 1273 O O . THR B 1 15 ? -3.178 15.188 -7.98 1 91.75 15 THR B O 1
ATOM 1276 N N . LYS B 1 16 ? -3.461 16.234 -9.945 1 90.69 16 LYS B N 1
ATOM 1277 C CA . LYS B 1 16 ? -2.223 15.703 -10.508 1 90.69 16 LYS B CA 1
ATOM 1278 C C . LYS B 1 16 ? -1.015 16.516 -10.039 1 90.69 16 LYS B C 1
ATOM 1280 O O . LYS B 1 16 ? -1.07 17.75 -9.984 1 90.69 16 LYS B O 1
ATOM 1285 N N . PHE B 1 17 ? 0.045 15.812 -9.688 1 92.38 17 PHE B N 1
ATOM 1286 C CA . PHE B 1 17 ? 1.329 16.438 -9.391 1 92.38 17 PHE B CA 1
ATOM 1287 C C . PHE B 1 17 ? 2.477 15.469 -9.672 1 92.38 17 PHE B C 1
ATOM 1289 O O . PHE B 1 17 ? 2.527 14.375 -9.109 1 92.38 17 PHE B O 1
ATOM 1296 N N . GLU B 1 18 ? 3.371 15.805 -10.508 1 90.12 18 GLU B N 1
ATOM 1297 C CA . GLU B 1 18 ? 4.586 15.086 -10.867 1 90.12 18 GLU B CA 1
ATOM 1298 C C . GLU B 1 18 ? 4.301 13.609 -11.109 1 90.12 18 GLU B C 1
ATOM 1300 O O . GLU B 1 18 ? 4.949 12.742 -10.523 1 90.12 18 GLU B O 1
ATOM 1305 N N . GLY B 1 19 ? 3.361 13.328 -11.961 1 84.31 19 GLY B N 1
ATOM 1306 C CA . GLY B 1 19 ? 3.096 11.984 -12.438 1 84.31 19 GLY B CA 1
ATOM 1307 C C . GLY B 1 19 ? 2.23 11.172 -11.492 1 84.31 19 GLY B C 1
ATOM 1308 O O . GLY B 1 19 ? 1.938 10.008 -11.758 1 84.31 19 GLY B O 1
ATOM 1309 N N . ALA B 1 20 ? 1.829 11.773 -10.414 1 90 20 ALA B N 1
ATOM 1310 C CA . ALA B 1 20 ? 0.949 11.109 -9.453 1 90 20 ALA B CA 1
ATOM 1311 C C . ALA B 1 20 ? -0.316 11.93 -9.219 1 90 20 ALA B C 1
ATOM 1313 O O . ALA B 1 20 ? -0.407 13.086 -9.648 1 90 20 ALA B O 1
ATOM 1314 N N . CYS B 1 21 ? -1.258 11.289 -8.672 1 91.94 21 CYS B N 1
ATOM 1315 C CA . CYS B 1 21 ? -2.535 11.906 -8.336 1 91.94 21 CYS B CA 1
ATOM 1316 C C . CYS B 1 21 ? -2.783 11.859 -6.832 1 91.94 21 CYS B C 1
ATOM 1318 O O . CYS B 1 21 ? -2.51 10.844 -6.188 1 91.94 21 CYS B O 1
ATOM 1320 N N . PHE B 1 22 ? -3.287 12.992 -6.352 1 94.81 22 PHE B N 1
ATOM 1321 C CA . PHE B 1 22 ? -3.475 13.102 -4.91 1 94.81 22 PHE B CA 1
ATOM 1322 C C . PHE B 1 22 ? -4.871 13.625 -4.582 1 94.81 22 PHE B C 1
ATOM 1324 O O . PHE B 1 22 ? -5.426 14.43 -5.328 1 94.81 22 PHE B O 1
ATOM 1331 N N . LYS B 1 23 ? -5.402 13.172 -3.451 1 94.88 23 LYS B N 1
ATOM 1332 C CA . LYS B 1 23 ? -6.672 13.695 -2.955 1 94.88 23 LYS B CA 1
ATOM 1333 C C . LYS B 1 23 ? -6.707 13.703 -1.43 1 94.88 23 LYS B C 1
ATOM 1335 O O . LYS B 1 23 ? -6.336 12.719 -0.789 1 94.88 23 LYS B O 1
ATOM 1340 N N . ALA B 1 24 ? -7.113 14.836 -0.912 1 96.94 24 ALA B N 1
ATOM 1341 C CA . ALA B 1 24 ? -7.301 14.969 0.53 1 96.94 24 ALA B CA 1
ATOM 1342 C C . ALA B 1 24 ? -8.742 14.648 0.926 1 96.94 24 ALA B C 1
ATOM 1344 O O . ALA B 1 24 ? -9.688 15.047 0.24 1 96.94 24 ALA B O 1
ATOM 1345 N N . TYR B 1 25 ? -8.852 13.945 2.023 1 96.31 25 TYR B N 1
ATOM 1346 C CA . TYR B 1 25 ? -10.172 13.578 2.533 1 96.31 25 TYR B CA 1
ATOM 1347 C C . TYR B 1 25 ? -10.422 14.219 3.895 1 96.31 25 TYR B C 1
ATOM 1349 O O . TYR B 1 25 ? -9.523 14.289 4.73 1 96.31 25 TYR B O 1
ATOM 1357 N N . HIS B 1 26 ? -11.711 14.5 4.145 1 94.62 26 HIS B N 1
ATOM 1358 C CA . HIS B 1 26 ? -12.055 15.375 5.266 1 94.62 26 HIS B CA 1
ATOM 1359 C C . HIS B 1 26 ? -12.516 14.562 6.473 1 94.62 26 HIS B C 1
ATOM 1361 O O . HIS B 1 26 ? -12.492 15.055 7.602 1 94.62 26 HIS B O 1
ATOM 1367 N N . HIS B 1 27 ? -13.031 13.469 6.266 1 95.25 27 HIS B N 1
ATOM 1368 C CA . HIS B 1 27 ? -13.477 12.688 7.414 1 95.25 27 HIS B CA 1
ATOM 1369 C C . HIS B 1 27 ? -12.289 12.117 8.188 1 95.25 27 HIS B C 1
ATOM 1371 O O . HIS B 1 27 ? -11.258 11.805 7.602 1 95.25 27 HIS B O 1
ATOM 1377 N N . THR B 1 28 ? -12.445 12.016 9.492 1 97.25 28 THR B N 1
ATOM 1378 C CA . THR B 1 28 ? -11.344 11.609 10.352 1 97.25 28 THR B CA 1
ATOM 1379 C C . THR B 1 28 ? -11.406 10.117 10.641 1 97.25 28 THR B C 1
ATOM 1381 O O . THR B 1 28 ? -12.484 9.57 10.891 1 97.25 28 THR B O 1
ATOM 1384 N N . VAL B 1 29 ? -10.281 9.477 10.492 1 98.25 29 VAL B N 1
ATOM 1385 C CA . VAL B 1 29 ? -10.172 8.039 10.734 1 98.25 29 VAL B CA 1
ATOM 1386 C C . VAL B 1 29 ? -8.789 7.719 11.312 1 98.25 29 VAL B C 1
ATOM 1388 O O . VAL B 1 29 ? -7.91 8.578 11.352 1 98.25 29 VAL B O 1
ATOM 1391 N N . THR B 1 30 ? -8.648 6.488 11.859 1 98.44 30 THR B N 1
ATOM 1392 C CA . THR B 1 30 ? -7.336 6.043 12.32 1 98.44 30 THR B CA 1
ATOM 1393 C C . THR B 1 30 ? -6.375 5.887 11.148 1 98.44 30 THR B C 1
ATOM 1395 O O . THR B 1 30 ? -6.797 5.895 9.992 1 98.44 30 THR B O 1
ATOM 1398 N N . TYR B 1 31 ? -5.121 5.73 11.43 1 98.19 31 TYR B N 1
ATOM 1399 C CA . TYR B 1 31 ? -4.109 5.539 10.391 1 98.19 31 TYR B CA 1
ATOM 1400 C C . TYR B 1 31 ? -4.418 4.305 9.555 1 98.19 31 TYR B C 1
ATOM 1402 O O . TYR B 1 31 ? -4.367 4.352 8.328 1 98.19 31 TYR B O 1
ATOM 1410 N N . GLY B 1 32 ? -4.727 3.189 10.344 1 97.75 32 GLY B N 1
ATOM 1411 C CA . GLY B 1 32 ? -5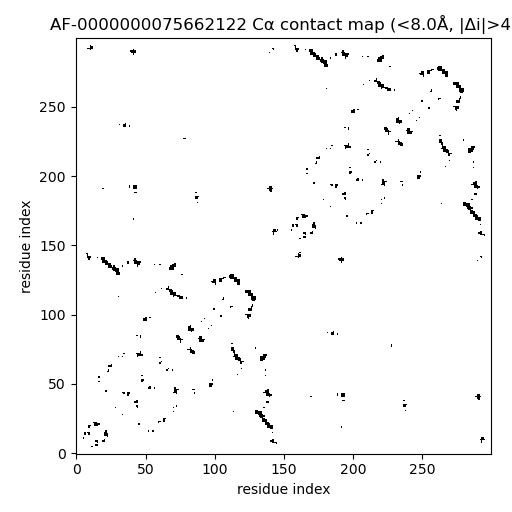.043 1.953 9.641 1 97.75 32 GLY B CA 1
ATOM 1412 C C . GLY B 1 32 ? -6.262 2.068 8.75 1 97.75 32 GLY B C 1
ATOM 1413 O O . GLY B 1 32 ? -6.27 1.544 7.633 1 97.75 32 GLY B O 1
ATOM 1414 N N . GLN B 1 33 ? -7.277 2.768 9.227 1 97.81 33 GLN B N 1
ATOM 1415 C CA . GLN B 1 33 ? -8.484 2.98 8.43 1 97.81 33 GLN B CA 1
ATOM 1416 C C . GLN B 1 33 ? -8.188 3.854 7.211 1 97.81 33 GLN B C 1
ATOM 1418 O O . GLN B 1 33 ? -8.75 3.639 6.137 1 97.81 33 GLN B O 1
ATOM 1423 N N . ALA B 1 34 ? -7.383 4.855 7.371 1 98.44 34 ALA B N 1
ATOM 1424 C CA . ALA B 1 34 ? -6.98 5.699 6.25 1 98.44 34 ALA B CA 1
ATOM 1425 C C . ALA B 1 34 ? -6.262 4.883 5.18 1 98.44 34 ALA B C 1
ATOM 1427 O O . ALA B 1 34 ? -6.543 5.023 3.988 1 98.44 34 ALA B O 1
ATOM 1428 N N . ARG B 1 35 ? -5.367 4.039 5.664 1 97.5 35 ARG B N 1
ATOM 1429 C CA . ARG B 1 35 ? -4.645 3.152 4.758 1 97.5 35 ARG B CA 1
ATOM 1430 C C . ARG B 1 35 ? -5.609 2.27 3.973 1 97.5 35 ARG B C 1
ATOM 1432 O O . ARG B 1 35 ? -5.496 2.152 2.752 1 97.5 35 ARG B O 1
ATOM 1439 N N . GLN B 1 36 ? -6.539 1.7 4.625 1 96.25 36 GLN B N 1
ATOM 1440 C CA . GLN B 1 36 ? -7.523 0.83 3.988 1 96.25 36 GLN B CA 1
ATOM 1441 C C . GLN B 1 36 ? -8.367 1.602 2.98 1 96.25 36 GLN B C 1
ATOM 1443 O O . GLN B 1 36 ? -8.664 1.099 1.894 1 96.25 36 GLN B O 1
ATOM 1448 N N . PHE B 1 37 ? -8.781 2.766 3.352 1 96.56 37 PHE B N 1
ATOM 1449 C CA . PHE B 1 37 ? -9.602 3.588 2.471 1 96.56 37 PHE B CA 1
ATOM 1450 C C . PHE B 1 37 ? -8.859 3.896 1.173 1 96.56 37 PHE B C 1
ATOM 1452 O O . PHE B 1 37 ? -9.406 3.707 0.083 1 96.56 37 PHE B O 1
ATOM 1459 N N . CYS B 1 38 ? -7.57 4.359 1.311 1 96.5 38 CYS B N 1
ATOM 1460 C CA . CYS B 1 38 ? -6.793 4.703 0.125 1 96.5 38 CYS B CA 1
ATOM 1461 C C . CYS B 1 38 ? -6.562 3.479 -0.752 1 96.5 38 CYS B C 1
ATOM 1463 O O . CYS B 1 38 ? -6.605 3.572 -1.979 1 96.5 38 CYS B O 1
ATOM 1465 N N . ALA B 1 39 ? -6.312 2.361 -0.098 1 93.88 39 ALA B N 1
ATOM 1466 C CA . ALA B 1 39 ? -6.176 1.115 -0.848 1 93.88 39 ALA B CA 1
ATOM 1467 C C . ALA B 1 39 ? -7.453 0.802 -1.625 1 93.88 39 ALA B C 1
ATOM 1469 O O . ALA B 1 39 ? -7.395 0.344 -2.77 1 93.88 39 ALA B O 1
ATOM 1470 N N . GLY B 1 40 ? -8.617 1.053 -1.018 1 91.25 40 GLY B N 1
ATOM 1471 C CA . GLY B 1 40 ? -9.898 0.852 -1.671 1 91.25 40 GLY B CA 1
ATOM 1472 C C . GLY B 1 40 ? -10.102 1.754 -2.873 1 91.25 40 GLY B C 1
ATOM 1473 O O . GLY B 1 40 ? -10.898 1.441 -3.76 1 91.25 40 GLY B O 1
ATOM 1474 N N . LYS B 1 41 ? -9.336 2.826 -2.85 1 88.44 41 LYS B N 1
ATOM 1475 C CA . LYS B 1 41 ? -9.383 3.744 -3.986 1 88.44 41 LYS B CA 1
ATOM 1476 C C . LYS B 1 41 ? -8.297 3.41 -5.004 1 88.44 41 LYS B C 1
ATOM 1478 O O . LYS B 1 41 ? -8.094 4.148 -5.969 1 88.44 41 LYS B O 1
ATOM 1483 N N . GLY B 1 42 ? -7.594 2.287 -4.773 1 87.12 42 GLY B N 1
ATOM 1484 C CA . GLY B 1 42 ? -6.578 1.835 -5.711 1 87.12 42 GLY B CA 1
ATOM 1485 C C . GLY B 1 42 ? -5.234 2.5 -5.5 1 87.12 42 GLY B C 1
ATOM 1486 O O . GLY B 1 42 ? -4.41 2.551 -6.414 1 87.12 42 GLY B O 1
ATOM 1487 N N . GLY B 1 43 ? -5.047 3.016 -4.387 1 93.56 43 GLY B N 1
ATOM 1488 C CA . GLY B 1 43 ? -3.811 3.734 -4.117 1 93.56 43 GLY B CA 1
ATOM 1489 C C . GLY B 1 43 ? -3.268 3.486 -2.723 1 93.56 43 GLY B C 1
ATOM 1490 O O . GLY B 1 43 ? -3.402 2.385 -2.186 1 93.56 43 GLY B O 1
ATOM 1491 N N . LEU B 1 44 ? -2.494 4.445 -2.285 1 95.81 44 LEU B N 1
ATOM 1492 C CA . LEU B 1 44 ? -1.793 4.43 -1.006 1 95.81 44 LEU B CA 1
ATOM 1493 C C . LEU B 1 44 ? -2.023 5.73 -0.244 1 95.81 44 LEU B C 1
ATOM 1495 O O . LEU B 1 44 ? -2.422 6.738 -0.834 1 95.81 44 LEU B O 1
ATOM 1499 N N . LEU B 1 45 ? -1.775 5.648 1.066 1 97.88 45 LEU B N 1
ATOM 1500 C CA . LEU B 1 45 ? -1.506 6.926 1.716 1 97.88 45 LEU B CA 1
ATOM 1501 C C . LEU B 1 45 ? -0.349 7.648 1.033 1 97.88 45 LEU B C 1
ATOM 1503 O O . LEU B 1 45 ? 0.654 7.023 0.677 1 97.88 45 LEU B O 1
ATOM 1507 N N . ALA B 1 46 ? -0.55 8.945 0.865 1 97.75 46 ALA B N 1
ATOM 1508 C CA . ALA B 1 46 ? 0.427 9.742 0.129 1 97.75 46 ALA B CA 1
ATOM 1509 C C . ALA B 1 46 ? 1.797 9.688 0.799 1 97.75 46 ALA B C 1
ATOM 1511 O O . ALA B 1 46 ? 1.893 9.664 2.029 1 97.75 46 ALA B O 1
ATOM 1512 N N . MET B 1 47 ? 2.811 9.703 -0.041 1 97.94 47 MET B N 1
ATOM 1513 C CA . MET B 1 47 ? 4.176 9.609 0.463 1 97.94 47 MET B CA 1
ATOM 1514 C C . MET B 1 47 ? 5 10.82 0.038 1 97.94 47 MET B C 1
ATOM 1516 O O . MET B 1 47 ? 5.574 10.836 -1.053 1 97.94 47 MET B O 1
ATOM 1520 N N . PRO B 1 48 ? 5.039 11.844 0.848 1 97.44 48 PRO B N 1
ATOM 1521 C CA . PRO B 1 48 ? 5.828 13.039 0.52 1 97.44 48 PRO B CA 1
ATOM 1522 C C . PRO B 1 48 ? 7.324 12.836 0.758 1 97.44 48 PRO B C 1
ATOM 1524 O O . PRO B 1 48 ? 7.898 13.477 1.641 1 97.44 48 PRO B O 1
ATOM 1527 N N . LYS B 1 49 ? 7.984 12.18 -0.108 1 96.75 49 LYS B N 1
ATOM 1528 C CA . LYS B 1 49 ? 9.359 11.727 0.077 1 96.75 49 LYS B CA 1
ATOM 1529 C C . LYS B 1 49 ? 10.359 12.836 -0.247 1 96.75 49 LYS B C 1
ATOM 1531 O O . LYS B 1 49 ? 11.555 12.695 0.014 1 96.75 49 LYS B O 1
ATOM 1536 N N . ASP B 1 50 ? 9.867 13.898 -0.875 1 96.81 50 ASP B N 1
ATOM 1537 C CA . ASP B 1 50 ? 10.734 15.031 -1.208 1 96.81 50 ASP B CA 1
ATOM 1538 C C . ASP B 1 50 ? 10.031 16.359 -0.932 1 96.81 50 ASP B C 1
ATOM 1540 O O . ASP B 1 50 ? 8.812 16.391 -0.734 1 96.81 50 ASP B O 1
ATOM 1544 N N . ARG B 1 51 ? 10.875 17.391 -0.91 1 96.38 51 ARG B N 1
ATOM 1545 C CA . ARG B 1 51 ? 10.375 18.719 -0.544 1 96.38 51 ARG B CA 1
ATOM 1546 C C . ARG B 1 51 ? 9.266 19.172 -1.494 1 96.38 51 ARG B C 1
ATOM 1548 O O . ARG B 1 51 ? 8.266 19.734 -1.061 1 96.38 51 ARG B O 1
ATOM 1555 N N . ARG B 1 52 ? 9.422 18.938 -2.75 1 96.88 52 ARG B N 1
ATOM 1556 C CA . ARG B 1 52 ? 8.438 19.406 -3.729 1 96.88 52 ARG B CA 1
ATOM 1557 C C . ARG B 1 52 ? 7.086 18.75 -3.492 1 96.88 52 ARG B C 1
ATOM 1559 O O . ARG B 1 52 ? 6.059 19.422 -3.461 1 96.88 52 ARG B O 1
ATOM 1566 N N . THR B 1 53 ? 7.145 17.438 -3.344 1 96.75 53 THR B N 1
ATOM 1567 C CA . THR B 1 53 ? 5.898 16.734 -3.082 1 96.75 53 THR B CA 1
ATOM 1568 C C . THR B 1 53 ? 5.293 17.172 -1.754 1 96.75 53 THR B C 1
ATOM 1570 O O . THR B 1 53 ? 4.074 17.328 -1.644 1 96.75 53 THR B O 1
ATOM 1573 N N . ASP B 1 54 ? 6.148 17.359 -0.752 1 96.94 54 ASP B N 1
ATOM 1574 C CA . ASP B 1 54 ? 5.672 17.812 0.555 1 96.94 54 ASP B CA 1
ATOM 1575 C C . ASP B 1 54 ? 4.984 19.172 0.461 1 96.94 54 ASP B C 1
ATOM 1577 O O . ASP B 1 54 ? 3.92 19.375 1.045 1 96.94 54 ASP B O 1
ATOM 1581 N N . ASP B 1 55 ? 5.57 20.109 -0.241 1 95.69 55 ASP B N 1
ATOM 1582 C CA . ASP B 1 55 ? 4.98 21.422 -0.438 1 95.69 55 ASP B CA 1
ATOM 1583 C C . ASP B 1 55 ? 3.623 21.328 -1.133 1 95.69 55 ASP B C 1
ATOM 1585 O O . ASP B 1 55 ? 2.678 22.031 -0.77 1 95.69 55 ASP B O 1
ATOM 1589 N N . PHE B 1 56 ? 3.568 20.5 -2.078 1 96.44 56 PHE B N 1
ATOM 1590 C CA . PHE B 1 56 ? 2.316 20.312 -2.799 1 96.44 56 PHE B CA 1
ATOM 1591 C C . PHE B 1 56 ? 1.228 19.797 -1.866 1 96.44 56 PHE B C 1
ATOM 1593 O O . PHE B 1 56 ? 0.111 20.312 -1.858 1 96.44 56 PHE B O 1
ATOM 1600 N N . LEU B 1 57 ? 1.57 18.75 -1.07 1 96.12 57 LEU B N 1
ATOM 1601 C CA . LEU B 1 57 ? 0.594 18.156 -0.16 1 96.12 57 LEU B CA 1
ATOM 1602 C C . LEU B 1 57 ? 0.148 19.172 0.889 1 96.12 57 LEU B C 1
ATOM 1604 O O . LEU B 1 57 ? -1.011 19.172 1.309 1 96.12 57 LEU B O 1
ATOM 1608 N N . TRP B 1 58 ? 1.089 19.969 1.328 1 94 58 TRP B N 1
ATOM 1609 C CA . TRP B 1 58 ? 0.774 21.031 2.283 1 94 58 TRP B CA 1
ATOM 1610 C C . TRP B 1 58 ? -0.297 21.969 1.729 1 94 58 TRP B C 1
ATOM 1612 O O . TRP B 1 58 ? -1.275 22.266 2.412 1 94 58 TRP B O 1
ATOM 1622 N N . ASN B 1 59 ? -0.114 22.344 0.511 1 93.56 59 ASN B N 1
ATOM 1623 C CA . ASN B 1 59 ? -1.094 23.219 -0.119 1 93.56 59 ASN B CA 1
ATOM 1624 C C . ASN B 1 59 ? -2.428 22.516 -0.331 1 93.56 59 ASN B C 1
ATOM 1626 O O . ASN B 1 59 ? -3.49 23.094 -0.1 1 93.56 59 ASN B O 1
ATOM 1630 N N . LEU B 1 60 ? -2.373 21.312 -0.75 1 94.06 60 LEU B N 1
ATOM 1631 C CA . LEU B 1 60 ? -3.566 20.516 -1.001 1 94.06 60 LEU B CA 1
ATOM 1632 C C . LEU B 1 60 ? -4.402 20.375 0.268 1 94.06 60 LEU B C 1
ATOM 1634 O O . LEU B 1 60 ? -5.613 20.609 0.25 1 94.06 60 LEU B O 1
ATOM 1638 N N . LYS B 1 61 ? -3.732 19.984 1.322 1 91.94 61 LYS B N 1
ATOM 1639 C CA . LYS B 1 61 ? -4.465 19.75 2.562 1 91.94 61 LYS B CA 1
ATOM 1640 C C . LYS B 1 61 ? -4.996 21.047 3.143 1 91.94 61 LYS B C 1
ATOM 1642 O O . LYS B 1 61 ? -6.086 21.094 3.719 1 91.94 61 LYS B O 1
ATOM 1647 N N . ASN B 1 62 ? -4.23 22.141 3.068 1 90.81 62 ASN B N 1
ATOM 1648 C CA . ASN B 1 62 ? -4.688 23.422 3.59 1 90.81 62 ASN B CA 1
ATOM 1649 C C . ASN B 1 62 ? -5.898 23.938 2.822 1 90.81 62 ASN B C 1
ATOM 1651 O O . ASN B 1 62 ? -6.766 24.609 3.395 1 90.81 62 ASN B O 1
ATOM 1655 N N . ALA B 1 63 ? -5.906 23.656 1.52 1 88.88 63 ALA B N 1
ATOM 1656 C CA . ALA B 1 63 ? -7.082 24.016 0.725 1 88.88 63 ALA B CA 1
ATOM 1657 C C . ALA B 1 63 ? -8.312 23.234 1.184 1 88.88 63 ALA B C 1
ATOM 1659 O O . ALA B 1 63 ? -9.438 23.734 1.097 1 88.88 63 ALA B O 1
ATOM 1660 N N . ALA B 1 64 ? -8.039 22.078 1.633 1 86.12 64 ALA B N 1
ATOM 1661 C CA . ALA B 1 64 ? -9.133 21.25 2.129 1 86.12 64 ALA B CA 1
ATOM 1662 C C . ALA B 1 64 ? -9.555 21.688 3.531 1 86.12 64 ALA B C 1
ATOM 1664 O O . ALA B 1 64 ? -10.742 21.891 3.795 1 86.12 64 ALA B O 1
ATOM 1665 N N . ASP B 1 65 ? -8.625 21.766 4.434 1 88.44 65 ASP B N 1
ATOM 1666 C CA . ASP B 1 65 ? -8.844 22.172 5.816 1 88.44 65 ASP B CA 1
ATOM 1667 C C . ASP B 1 65 ? -7.535 22.609 6.477 1 88.44 65 ASP B C 1
ATOM 1669 O O . ASP B 1 65 ? -6.77 21.766 6.957 1 88.44 65 ASP B O 1
ATOM 1673 N N . SER B 1 66 ? -7.336 23.781 6.633 1 84.06 66 SER B N 1
ATOM 1674 C CA . SER B 1 66 ? -6.043 24.312 7.062 1 84.06 66 SER B CA 1
ATOM 1675 C C . SER B 1 66 ? -5.797 24.031 8.539 1 84.06 66 SER B C 1
ATOM 1677 O O . SER B 1 66 ? -4.648 23.953 8.984 1 84.06 66 SER B O 1
ATOM 1679 N N . GLY B 1 67 ? -6.746 23.797 9.305 1 85.31 67 GLY B N 1
ATOM 1680 C CA . GLY B 1 67 ? -6.57 23.672 10.742 1 85.31 67 GLY B CA 1
ATOM 1681 C C . GLY B 1 67 ? -6.438 22.234 11.203 1 85.31 67 GLY B C 1
ATOM 1682 O O . GLY B 1 67 ? -6.262 21.969 12.391 1 85.31 67 GLY B O 1
ATOM 1683 N N . SER B 1 68 ? -6.426 21.328 10.289 1 88.81 68 SER B N 1
ATOM 1684 C CA . SER B 1 68 ? -6.512 19.922 10.672 1 88.81 68 SER B CA 1
ATOM 1685 C C . SER B 1 68 ? -5.199 19.188 10.398 1 88.81 68 SER B C 1
ATOM 1687 O O . SER B 1 68 ? -4.332 19.703 9.695 1 88.81 68 SER B O 1
ATOM 1689 N N . PHE B 1 69 ? -5.035 18 11.062 1 91.56 69 PHE B N 1
ATOM 1690 C CA . PHE B 1 69 ? -3.941 17.078 10.805 1 91.56 69 PHE B CA 1
ATOM 1691 C C . PHE B 1 69 ? -4.312 16.094 9.703 1 91.56 69 PHE B C 1
ATOM 1693 O O . PHE B 1 69 ? -5.477 15.703 9.578 1 91.56 69 PHE B O 1
ATOM 1700 N N . PHE B 1 70 ? -3.281 15.789 8.938 1 97.12 70 PHE B N 1
ATOM 1701 C CA . PHE B 1 70 ? -3.521 14.828 7.863 1 97.12 70 PHE B CA 1
ATOM 1702 C C . PHE B 1 70 ? -2.52 13.688 7.934 1 97.12 70 PHE B C 1
ATOM 1704 O O . PHE B 1 70 ? -1.308 13.906 7.91 1 97.12 70 PHE B O 1
ATOM 1711 N N . TRP B 1 71 ? -3.088 12.453 8.023 1 98.38 71 TRP B N 1
ATOM 1712 C CA . TRP B 1 71 ? -2.234 11.281 7.844 1 98.38 71 TRP B CA 1
ATOM 1713 C C . TRP B 1 71 ? -1.606 11.273 6.453 1 98.38 71 TRP B C 1
ATOM 1715 O O . TRP B 1 71 ? -2.27 11.594 5.465 1 98.38 71 TRP B O 1
ATOM 1725 N N . PHE B 1 72 ? -0.373 10.93 6.344 1 98.5 72 PHE B N 1
ATOM 1726 C CA . PHE B 1 72 ? 0.268 10.461 5.125 1 98.5 72 PHE B CA 1
ATOM 1727 C C . PHE B 1 72 ? 0.998 9.141 5.371 1 98.5 72 PHE B C 1
ATOM 1729 O O . PHE B 1 72 ? 1.024 8.648 6.5 1 98.5 72 PHE B O 1
ATOM 1736 N N . GLY B 1 73 ? 1.574 8.547 4.387 1 98.25 73 GLY B N 1
ATOM 1737 C CA . GLY B 1 73 ? 1.969 7.145 4.426 1 98.25 73 GLY B CA 1
ATOM 1738 C C . GLY B 1 73 ? 3.377 6.938 4.949 1 98.25 73 GLY B C 1
ATOM 1739 O O . GLY B 1 73 ? 4.258 6.484 4.215 1 98.25 73 GLY B O 1
ATOM 1740 N N . LEU B 1 74 ? 3.604 7.105 6.207 1 98.62 74 LEU B N 1
ATOM 1741 C CA . LEU B 1 74 ? 4.875 6.887 6.887 1 98.62 74 LEU B CA 1
ATOM 1742 C C . LEU B 1 74 ? 4.648 6.461 8.336 1 98.62 74 LEU B C 1
ATOM 1744 O O . LEU B 1 74 ? 3.951 7.145 9.086 1 98.62 74 LEU B O 1
ATOM 1748 N N . SER B 1 75 ? 5.172 5.227 8.688 1 98 75 SER B N 1
ATOM 1749 C CA . SER B 1 75 ? 4.961 4.75 10.047 1 98 75 SER B CA 1
ATOM 1750 C C . SER B 1 75 ? 6.102 3.846 10.5 1 98 75 SER B C 1
ATOM 1752 O O . SER B 1 75 ? 6.891 3.379 9.68 1 98 75 SER B O 1
ATOM 1754 N N . ASP B 1 76 ? 6.258 3.689 11.742 1 97.44 76 ASP B N 1
ATOM 1755 C CA . ASP B 1 76 ? 7.137 2.676 12.312 1 97.44 76 ASP B CA 1
ATOM 1756 C C . ASP B 1 76 ? 6.371 1.745 13.25 1 97.44 76 ASP B C 1
ATOM 1758 O O . ASP B 1 76 ? 6.891 1.336 14.289 1 97.44 76 ASP B O 1
ATOM 1762 N N . GLU B 1 77 ? 5.156 1.407 12.789 1 93.56 77 GLU B N 1
ATOM 1763 C CA . GLU B 1 77 ? 4.23 0.585 13.562 1 93.56 77 GLU B CA 1
ATOM 1764 C C . GLU B 1 77 ? 4.766 -0.833 13.734 1 93.56 77 GLU B C 1
ATOM 1766 O O . GLU B 1 77 ? 4.523 -1.473 14.758 1 93.56 77 GLU B O 1
ATOM 1771 N N . ASN B 1 78 ? 5.449 -1.331 12.789 1 88.38 78 ASN B N 1
ATOM 1772 C CA . ASN B 1 78 ? 5.883 -2.725 12.781 1 88.38 78 ASN B CA 1
ATOM 1773 C C . ASN B 1 78 ? 7.137 -2.92 13.625 1 88.38 78 ASN B C 1
ATOM 1775 O O . ASN B 1 78 ? 7.293 -3.951 14.289 1 88.38 78 ASN B O 1
ATOM 1779 N N . SER B 1 79 ? 8.039 -1.991 13.555 1 90.44 79 SER B N 1
ATOM 1780 C CA . SER B 1 79 ? 9.281 -1.961 14.32 1 90.44 79 SER B CA 1
ATOM 1781 C C . SER B 1 79 ? 9.625 -0.542 14.758 1 90.44 79 SER B C 1
ATOM 1783 O O . SER B 1 79 ? 9.953 0.308 13.922 1 90.44 79 SER B O 1
ATOM 1785 N N . GLU B 1 80 ? 9.562 -0.36 16.078 1 93.62 80 GLU B N 1
ATOM 1786 C CA . GLU B 1 80 ? 9.82 0.975 16.609 1 93.62 80 GLU B CA 1
ATOM 1787 C C . GLU B 1 80 ? 11.172 1.502 16.125 1 93.62 80 GLU B C 1
ATOM 1789 O O . GLU B 1 80 ? 12.188 0.809 16.234 1 93.62 80 GLU B O 1
ATOM 1794 N N . GLY B 1 81 ? 11.172 2.719 15.625 1 95.06 81 GLY B N 1
ATOM 1795 C CA . GLY B 1 81 ? 12.398 3.348 15.164 1 95.06 81 GLY B CA 1
ATOM 1796 C C . GLY B 1 81 ? 12.68 3.092 13.695 1 95.06 81 GLY B C 1
ATOM 1797 O O . GLY B 1 81 ? 13.492 3.785 13.078 1 95.06 81 GLY B O 1
ATOM 1798 N N . ARG B 1 82 ? 12.07 2.09 13.156 1 95.12 82 ARG B N 1
ATOM 1799 C CA . ARG B 1 82 ? 12.219 1.804 11.734 1 95.12 82 ARG B CA 1
ATOM 1800 C C . ARG B 1 82 ? 11.047 2.355 10.938 1 95.12 82 ARG B C 1
ATOM 1802 O O . ARG B 1 82 ? 10.055 1.657 10.719 1 95.12 82 ARG B O 1
ATOM 1809 N N . TRP B 1 83 ? 11.258 3.547 10.445 1 98.19 83 TRP B N 1
ATOM 1810 C CA . TRP B 1 83 ? 10.195 4.207 9.695 1 98.19 83 TRP B CA 1
ATOM 1811 C C . TRP B 1 83 ? 10.133 3.691 8.258 1 98.19 83 TRP B C 1
ATOM 1813 O O . TRP B 1 83 ? 11.172 3.553 7.602 1 98.19 83 TRP B O 1
ATOM 1823 N N . MET B 1 84 ? 8.906 3.389 7.875 1 96.25 84 MET B N 1
ATOM 1824 C CA . MET B 1 84 ? 8.711 2.848 6.535 1 96.25 84 MET B CA 1
ATOM 1825 C C . MET B 1 84 ? 7.59 3.588 5.809 1 96.25 84 MET B C 1
ATOM 1827 O O . MET B 1 84 ? 6.551 3.885 6.402 1 96.25 84 MET B O 1
ATOM 1831 N N . TRP B 1 85 ? 7.922 3.812 4.512 1 97.62 85 TRP B N 1
ATOM 1832 C CA . TRP B 1 85 ? 6.879 4.32 3.627 1 97.62 85 TRP B CA 1
ATOM 1833 C C . TRP B 1 85 ? 5.883 3.223 3.27 1 97.62 85 TRP B C 1
ATOM 1835 O O . TRP B 1 85 ? 6.172 2.035 3.443 1 97.62 85 TRP B O 1
ATOM 1845 N N . GLU B 1 86 ? 4.719 3.652 2.697 1 95.62 86 GLU B N 1
ATOM 1846 C CA . GLU B 1 86 ? 3.68 2.697 2.328 1 95.62 86 GLU B CA 1
ATOM 1847 C C . GLU B 1 86 ? 4.164 1.75 1.234 1 95.62 86 GLU B C 1
ATOM 1849 O O . GLU B 1 86 ? 3.633 0.648 1.08 1 95.62 86 GLU B O 1
ATOM 1854 N N . ASP B 1 87 ? 5.141 2.17 0.515 1 93.69 87 ASP B N 1
ATOM 1855 C CA . ASP B 1 87 ? 5.633 1.318 -0.565 1 93.69 87 ASP B CA 1
ATOM 1856 C C . ASP B 1 87 ? 6.691 0.341 -0.056 1 93.69 87 ASP B C 1
ATOM 1858 O O . ASP B 1 87 ? 7.277 -0.409 -0.839 1 93.69 87 ASP B O 1
ATOM 1862 N N . GLY B 1 88 ? 6.996 0.379 1.202 1 92.12 88 GLY B N 1
ATOM 1863 C CA . GLY B 1 88 ? 7.887 -0.594 1.814 1 92.12 88 GLY B CA 1
ATOM 1864 C C . GLY B 1 88 ? 9.32 -0.104 1.925 1 92.12 88 GLY B C 1
ATOM 1865 O O . GLY B 1 88 ? 10.164 -0.774 2.52 1 92.12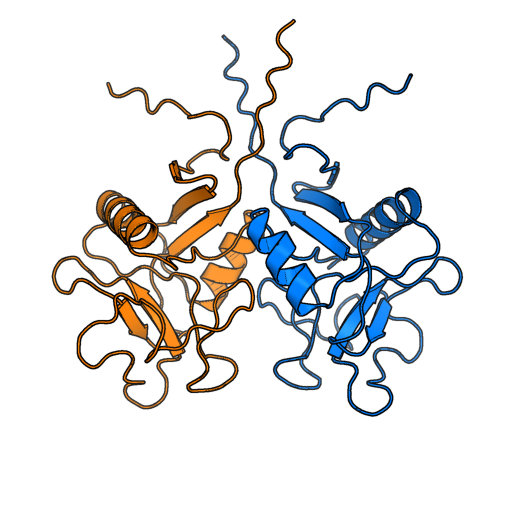 88 GLY B O 1
ATOM 1866 N N . THR B 1 89 ? 9.602 1.045 1.413 1 95.38 89 THR B N 1
ATOM 1867 C CA . THR B 1 89 ? 10.969 1.556 1.526 1 95.38 89 THR B CA 1
ATOM 1868 C C . THR B 1 89 ? 11.18 2.227 2.879 1 95.38 89 THR B C 1
ATOM 1870 O O . THR B 1 89 ? 10.234 2.73 3.486 1 95.38 89 THR B O 1
ATOM 1873 N N . VAL B 1 90 ? 12.422 2.219 3.27 1 96.31 90 VAL B N 1
ATOM 1874 C CA . VAL B 1 90 ? 12.773 2.715 4.594 1 96.31 90 VAL B CA 1
ATOM 1875 C C . VAL B 1 90 ? 12.992 4.227 4.543 1 96.31 90 VAL B C 1
ATOM 1877 O O . VAL B 1 90 ? 13.539 4.75 3.568 1 96.31 90 VAL B O 1
ATOM 1880 N N . HIS B 1 91 ? 12.508 4.926 5.539 1 98.38 91 HIS B N 1
ATOM 1881 C CA . HIS B 1 91 ? 12.828 6.324 5.789 1 98.38 91 HIS B CA 1
ATOM 1882 C C . HIS B 1 91 ? 13.789 6.469 6.961 1 98.38 91 HIS B C 1
ATOM 1884 O O . HIS B 1 91 ? 13.414 6.246 8.117 1 98.38 91 HIS B O 1
ATOM 1890 N N . ASN B 1 92 ? 15.031 6.785 6.621 1 97.88 92 ASN B N 1
ATOM 1891 C CA . ASN B 1 92 ? 16 7.066 7.672 1 97.88 92 ASN B CA 1
ATOM 1892 C C . ASN B 1 92 ? 15.852 8.484 8.211 1 97.88 92 ASN B C 1
ATOM 1894 O O . ASN B 1 92 ? 16.25 9.453 7.551 1 97.88 92 ASN B O 1
ATOM 1898 N N . VAL B 1 93 ? 15.398 8.648 9.398 1 97.44 93 VAL B N 1
ATOM 1899 C CA . VAL B 1 93 ? 15.039 9.93 10 1 97.44 93 VAL B CA 1
ATOM 1900 C C . VAL B 1 93 ? 16.281 10.812 10.109 1 97.44 93 VAL B C 1
ATOM 1902 O O . VAL B 1 93 ? 16.188 12.039 10.062 1 97.44 93 VAL B O 1
ATOM 1905 N N . TYR B 1 94 ? 17.469 10.281 10.172 1 94.88 94 TYR B N 1
ATOM 1906 C CA . TYR B 1 94 ? 18.688 11.031 10.406 1 94.88 94 TYR B CA 1
ATOM 1907 C C . TYR B 1 94 ? 19.438 11.297 9.102 1 94.88 94 TYR B C 1
ATOM 1909 O O . TYR B 1 94 ? 20.266 12.203 9.023 1 94.88 94 TYR B O 1
ATOM 1917 N N . ALA B 1 95 ? 19.094 10.555 8.094 1 97.06 95 ALA B N 1
ATOM 1918 C CA . ALA B 1 95 ? 19.891 10.648 6.875 1 97.06 95 ALA B CA 1
ATOM 1919 C C . ALA B 1 95 ? 19.047 11.141 5.703 1 97.06 95 ALA B C 1
ATOM 1921 O O . ALA B 1 95 ? 19.562 11.781 4.781 1 97.06 95 ALA B O 1
ATOM 1922 N N . ASP B 1 96 ? 17.828 10.82 5.691 1 97.69 96 ASP B N 1
ATOM 1923 C CA . ASP B 1 96 ? 16.953 11.195 4.582 1 97.69 96 ASP B CA 1
ATOM 1924 C C . ASP B 1 96 ? 16.312 12.562 4.816 1 97.69 96 ASP B C 1
ATOM 1926 O O . ASP B 1 96 ? 16.156 12.992 5.965 1 97.69 96 ASP B O 1
ATOM 1930 N N . TRP B 1 97 ? 15.969 13.188 3.635 1 97.5 97 TRP B N 1
ATOM 1931 C CA . TRP B 1 97 ? 15.188 14.414 3.787 1 97.5 97 TRP B CA 1
ATOM 1932 C C . TRP B 1 97 ? 13.836 14.117 4.434 1 97.5 97 TRP B C 1
ATOM 1934 O O . TRP B 1 97 ? 13.18 13.133 4.09 1 97.5 97 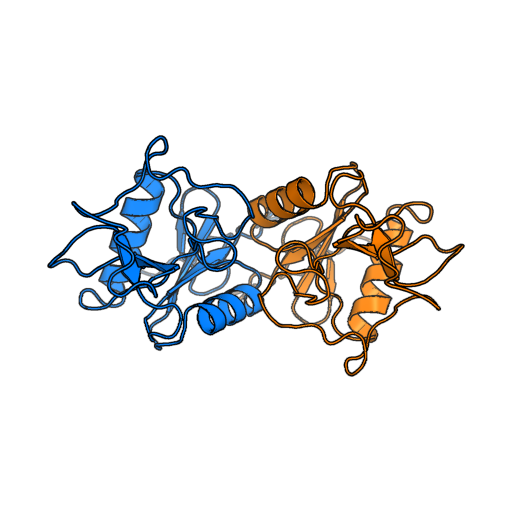TRP B O 1
ATOM 1944 N N . GLY B 1 98 ? 13.414 14.93 5.332 1 97.62 98 GLY B N 1
ATOM 1945 C CA . GLY B 1 98 ? 12.117 14.898 5.988 1 97.62 98 GLY B CA 1
ATOM 1946 C C . GLY B 1 98 ? 11.734 16.219 6.617 1 97.62 98 GLY B C 1
ATOM 1947 O O . GLY B 1 98 ? 12.594 16.953 7.117 1 97.62 98 GLY B O 1
ATOM 1948 N N . ASN B 1 99 ? 10.453 16.531 6.629 1 97.69 99 ASN B N 1
ATOM 1949 C CA . ASN B 1 99 ? 9.992 17.812 7.16 1 97.69 99 ASN B CA 1
ATOM 1950 C C . ASN B 1 99 ? 9.539 17.672 8.609 1 97.69 99 ASN B C 1
ATOM 1952 O O . ASN B 1 99 ? 8.484 18.188 8.984 1 97.69 99 ASN B O 1
ATOM 1956 N N . TRP B 1 100 ? 10.375 16.969 9.305 1 97.56 100 TRP B N 1
ATOM 1957 C CA . TRP B 1 100 ? 10.047 16.766 10.719 1 97.56 100 TRP B CA 1
ATOM 1958 C C . TRP B 1 100 ? 10.188 18.062 11.5 1 97.56 100 TRP B C 1
ATOM 1960 O O . TRP B 1 100 ? 11.141 18.812 11.297 1 97.56 100 TRP B O 1
ATOM 1970 N N . GLN B 1 101 ? 9.25 18.297 12.383 1 95.88 101 GLN B N 1
ATOM 1971 C CA . GLN B 1 101 ? 9.422 19.375 13.336 1 95.88 101 GLN B CA 1
ATOM 1972 C C . GLN B 1 101 ? 10.602 19.125 14.266 1 95.88 101 GLN B C 1
ATOM 1974 O O . GLN B 1 101 ? 10.984 17.969 14.484 1 95.88 101 GLN B O 1
ATOM 1979 N N . GLU B 1 102 ? 11.055 20.219 14.734 1 93.88 102 GLU B N 1
ATOM 1980 C CA . GLU B 1 102 ? 12.133 20.094 15.703 1 93.88 102 GLU B CA 1
ATOM 1981 C C . GLU B 1 102 ? 11.727 19.172 16.859 1 93.88 102 GLU B C 1
ATOM 1983 O O . GLU B 1 102 ? 10.648 19.328 17.438 1 93.88 102 GLU B O 1
ATOM 1988 N N . GLY B 1 103 ? 12.625 18.156 17.094 1 95.25 103 GLY B N 1
ATOM 1989 C CA . GLY B 1 103 ? 12.375 17.25 18.203 1 95.25 103 GLY B CA 1
ATOM 1990 C C . GLY B 1 103 ? 11.484 16.078 17.828 1 95.25 103 GLY B C 1
ATOM 1991 O O . GLY B 1 103 ? 11.195 15.219 18.672 1 95.25 103 GLY B O 1
ATOM 1992 N N . GLN B 1 104 ? 11.062 16.109 16.578 1 96.12 104 GLN B N 1
ATOM 1993 C CA . GLN B 1 104 ? 10.211 15.016 16.109 1 96.12 104 GLN B CA 1
ATOM 1994 C C . GLN B 1 104 ? 10.961 14.109 15.141 1 96.12 104 GLN B C 1
ATOM 1996 O O . GLN B 1 104 ? 11.93 14.539 14.508 1 96.12 104 GLN B O 1
ATOM 2001 N N . PRO B 1 105 ? 10.469 12.859 14.953 1 97.31 105 PRO B N 1
ATOM 2002 C CA . PRO B 1 105 ? 9.477 12.164 15.773 1 97.31 105 PRO B CA 1
ATOM 2003 C C . PRO B 1 105 ? 9.992 11.844 17.172 1 97.31 105 PRO B C 1
ATOM 2005 O O . PRO B 1 105 ? 11.156 11.461 17.344 1 97.31 105 PRO B O 1
ATOM 2008 N N . ASN B 1 106 ? 9.148 11.945 18.25 1 96.56 106 ASN B N 1
ATOM 2009 C CA . ASN B 1 106 ? 9.648 11.797 19.609 1 96.56 106 ASN B CA 1
ATOM 2010 C C . ASN B 1 106 ? 8.984 10.625 20.328 1 96.56 106 ASN B C 1
ATOM 2012 O O . ASN B 1 106 ? 9.297 10.344 21.484 1 96.56 106 ASN B O 1
ATOM 2016 N N . ASN B 1 107 ? 8.055 9.938 19.641 1 97.38 107 ASN B N 1
ATOM 2017 C CA . ASN B 1 107 ? 7.383 8.797 20.25 1 97.38 107 ASN B CA 1
ATOM 2018 C C . ASN B 1 107 ? 6.852 9.141 21.641 1 97.38 107 ASN B C 1
ATOM 2020 O O . ASN B 1 107 ? 7.043 8.375 22.594 1 97.38 107 ASN B O 1
ATOM 2024 N N . GLN B 1 108 ? 6.223 10.32 21.719 1 94.25 108 GLN B N 1
ATOM 2025 C CA . GLN B 1 108 ? 5.703 10.734 23.031 1 94.25 108 GLN B CA 1
ATOM 2026 C C . GLN B 1 108 ? 4.887 9.617 23.672 1 94.25 108 GLN B C 1
ATOM 2028 O O . GLN B 1 108 ? 4.055 8.992 23.016 1 94.25 108 GLN B O 1
ATOM 2033 N N . ASP B 1 109 ? 5.191 9.305 24.969 1 94.56 109 ASP B N 1
ATOM 2034 C CA . ASP B 1 109 ? 4.547 8.281 25.781 1 94.56 109 ASP B CA 1
ATOM 2035 C C . ASP B 1 109 ? 4.781 6.887 25.219 1 94.56 109 ASP B C 1
ATOM 2037 O O . ASP B 1 109 ? 4.105 5.93 25.594 1 94.56 109 ASP B O 1
ATOM 2041 N N . GLY B 1 110 ? 5.574 6.738 24.266 1 95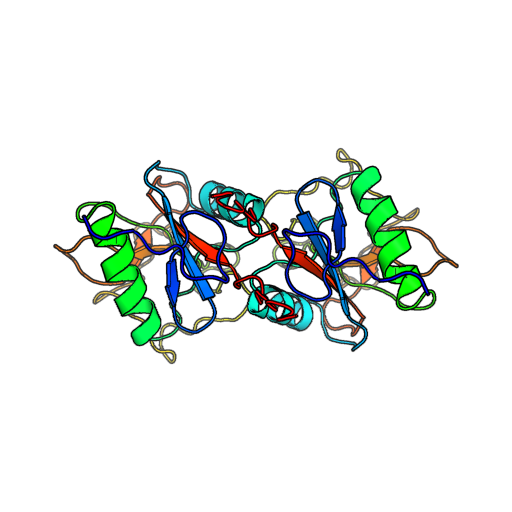.38 110 GLY B N 1
ATOM 2042 C CA . GLY B 1 110 ? 6 5.453 23.734 1 95.38 110 GLY B CA 1
ATOM 2043 C C . GLY B 1 110 ? 4.996 4.836 22.781 1 95.38 110 GLY B C 1
ATOM 2044 O O . GLY B 1 110 ? 5.031 3.629 22.531 1 95.38 110 GLY B O 1
ATOM 2045 N N . ASN B 1 111 ? 4.07 5.645 22.281 1 95.69 111 ASN B N 1
ATOM 2046 C CA . ASN B 1 111 ? 3.006 5.055 21.484 1 95.69 111 ASN B CA 1
ATOM 2047 C C . ASN B 1 111 ? 2.686 5.91 20.25 1 95.69 111 ASN B C 1
ATOM 2049 O O . ASN B 1 111 ? 1.542 5.941 19.797 1 95.69 111 ASN B O 1
ATOM 2053 N N . GLU B 1 112 ? 3.625 6.699 19.75 1 97.44 112 GLU B N 1
ATOM 2054 C CA . GLU B 1 112 ? 3.449 7.465 18.516 1 97.44 112 GLU B CA 1
ATOM 2055 C C . GLU B 1 112 ? 4.223 6.836 17.359 1 97.44 112 GLU B C 1
ATOM 2057 O O . GLU B 1 112 ? 5.453 6.906 17.312 1 97.44 112 GLU B O 1
ATOM 2062 N N . ASP B 1 113 ? 3.492 6.219 16.453 1 98.12 113 ASP B N 1
ATOM 2063 C CA . ASP B 1 113 ? 4.16 5.418 15.43 1 98.12 113 ASP B CA 1
ATOM 2064 C C . ASP B 1 113 ? 3.73 5.844 14.031 1 98.12 113 ASP B C 1
ATOM 2066 O O . ASP B 1 113 ? 4.152 5.25 13.039 1 98.12 113 ASP B O 1
ATOM 2070 N N . CYS B 1 114 ? 2.887 6.832 13.922 1 98.62 114 CYS B N 1
ATOM 2071 C CA . CYS B 1 114 ? 2.342 7.215 12.625 1 98.62 114 CYS B CA 1
ATOM 2072 C C . CYS B 1 114 ? 2.553 8.703 12.359 1 98.62 114 CYS B C 1
ATOM 2074 O O . CYS B 1 114 ? 2.281 9.531 13.227 1 98.62 114 CYS B O 1
ATOM 2076 N N . ALA B 1 115 ? 3.062 9 11.203 1 98.5 115 ALA B N 1
ATOM 2077 C CA . ALA B 1 115 ? 3.404 10.375 10.844 1 98.5 115 ALA B CA 1
ATOM 2078 C C . ALA B 1 115 ? 2.191 11.117 10.289 1 98.5 115 ALA B C 1
ATOM 2080 O O . ALA B 1 115 ? 1.304 10.5 9.688 1 98.5 115 ALA B O 1
ATOM 2081 N N . HIS B 1 116 ? 2.162 12.367 10.539 1 97.44 116 HIS B N 1
ATOM 2082 C CA . HIS B 1 116 ? 1.132 13.258 10.016 1 97.44 116 HIS B CA 1
ATOM 2083 C C . HIS B 1 116 ? 1.693 14.648 9.734 1 97.44 116 HIS B C 1
ATOM 2085 O O . HIS B 1 116 ? 2.758 15.008 10.242 1 97.44 116 HIS B O 1
ATOM 2091 N N . CYS B 1 117 ? 1.024 15.344 8.836 1 94.69 117 CYS B N 1
ATOM 2092 C CA . CYS B 1 117 ? 1.286 16.766 8.648 1 94.69 117 CYS B CA 1
ATOM 2093 C C . CYS B 1 117 ? 0.454 17.594 9.617 1 94.69 117 CYS B C 1
ATOM 2095 O O . CYS B 1 117 ? -0.75 17.375 9.758 1 94.69 117 CYS B O 1
ATOM 2097 N N . ASN B 1 118 ? 1.111 18.469 10.211 1 87.5 118 ASN B N 1
ATOM 2098 C CA . ASN B 1 118 ? 0.466 19.312 11.211 1 87.5 118 ASN B CA 1
ATOM 2099 C C . ASN B 1 118 ? -0.242 20.5 10.562 1 87.5 118 ASN B C 1
ATOM 2101 O O . ASN B 1 118 ? -0.421 20.531 9.344 1 87.5 118 ASN B O 1
ATOM 2105 N N . SER B 1 119 ? -0.783 21.359 11.398 1 79.94 119 SER B N 1
ATOM 2106 C CA . SER B 1 119 ? -1.503 22.547 10.961 1 79.94 119 SER B CA 1
ATOM 2107 C C . SER B 1 119 ? -0.545 23.703 10.664 1 79.94 119 SER B C 1
ATOM 2109 O O . SER B 1 119 ? 0.642 23.625 10.992 1 79.94 119 SER B O 1
ATOM 2111 N N . PRO B 1 120 ? -1.087 24.688 9.945 1 75.88 120 PRO B N 1
ATOM 2112 C CA . PRO B 1 120 ? -0.239 25.844 9.633 1 75.88 120 PRO B CA 1
ATOM 2113 C C . PRO B 1 120 ? 0.376 26.469 10.883 1 75.88 120 PRO B C 1
ATOM 2115 O O . PRO B 1 120 ? 1.451 27.078 10.805 1 75.88 120 PRO B O 1
ATOM 2118 N N . ALA B 1 121 ? -0.242 26.344 11.938 1 75.06 121 ALA B N 1
ATOM 2119 C CA . ALA B 1 121 ? 0.302 26.906 13.172 1 75.06 121 ALA B CA 1
ATOM 2120 C C . ALA B 1 121 ? 1.569 26.156 13.594 1 75.06 121 ALA B C 1
ATOM 2122 O O . ALA B 1 121 ? 2.428 26.734 14.273 1 75.06 121 ALA B O 1
ATOM 2123 N N . LYS B 1 122 ? 1.776 24.953 13.203 1 77.88 122 LYS B N 1
ATOM 2124 C CA . LYS B 1 122 ? 2.945 24.109 13.461 1 77.88 122 LYS B CA 1
ATOM 2125 C C . LYS B 1 122 ? 3.334 23.312 12.227 1 77.88 122 LYS B C 1
ATOM 2127 O O . LYS B 1 122 ? 3.205 22.094 12.203 1 77.88 122 LYS B O 1
ATOM 2132 N N . PRO B 1 123 ? 3.959 24.047 11.336 1 88.12 123 PRO B N 1
ATOM 2133 C CA . PRO B 1 123 ? 4.242 23.375 10.07 1 88.12 123 PRO B CA 1
ATOM 2134 C C . PRO B 1 123 ? 5.285 22.266 10.203 1 88.12 123 PRO B C 1
ATOM 2136 O O . PRO B 1 123 ? 6.215 22.391 11.008 1 88.12 123 PRO B O 1
ATOM 2139 N N . GLY B 1 124 ? 5.078 21.234 9.5 1 95.06 124 GLY B N 1
ATOM 2140 C CA . GLY B 1 124 ? 5.984 20.094 9.5 1 95.06 124 GLY B CA 1
ATOM 2141 C C . GLY B 1 124 ? 5.32 18.797 9.922 1 95.06 124 GLY B C 1
ATOM 2142 O O . GLY B 1 124 ? 4.098 18.75 10.094 1 95.06 124 GLY B O 1
ATOM 2143 N N . TRP B 1 125 ? 6.199 17.766 10.023 1 97.88 125 TRP B N 1
ATOM 2144 C CA . TRP B 1 125 ? 5.699 16.438 10.367 1 97.88 125 TRP B CA 1
ATOM 2145 C C . TRP B 1 125 ? 5.766 16.203 11.875 1 97.88 125 TRP B C 1
ATOM 2147 O O . TRP B 1 125 ? 6.609 16.781 12.562 1 97.88 125 TRP B O 1
ATOM 2157 N N . ASN B 1 126 ? 4.938 15.445 12.383 1 97 126 ASN B N 1
ATOM 2158 C CA . ASN B 1 126 ? 4.926 14.93 13.75 1 97 126 ASN B CA 1
ATOM 2159 C C . ASN B 1 126 ? 4.41 13.492 13.797 1 97 126 ASN B C 1
ATOM 2161 O O . ASN B 1 126 ? 3.764 13.031 12.859 1 97 126 ASN B O 1
ATOM 2165 N N . ASP B 1 127 ? 4.84 12.734 14.781 1 97.56 127 ASP B N 1
ATOM 2166 C CA . ASP B 1 127 ? 4.262 11.414 14.977 1 97.56 127 ASP B CA 1
ATOM 2167 C C . ASP B 1 127 ? 3.176 11.438 16.047 1 97.56 127 ASP B C 1
ATOM 2169 O O . ASP B 1 127 ? 3.25 12.227 17 1 97.56 127 ASP B O 1
ATOM 2173 N N . LEU B 1 128 ? 2.168 10.664 15.789 1 96.88 128 LEU B N 1
ATOM 2174 C CA . LEU B 1 128 ? 1.035 10.461 16.688 1 96.88 128 LEU B CA 1
ATOM 2175 C C . LEU B 1 128 ? 0.709 8.984 16.844 1 96.88 128 LEU B C 1
ATOM 2177 O O . LEU B 1 128 ? 1.208 8.156 16.078 1 96.88 128 LEU B O 1
ATOM 2181 N N . SER B 1 129 ? -0.087 8.734 17.953 1 97.81 129 SER B N 1
ATOM 2182 C CA . SER B 1 129 ? -0.621 7.383 18.031 1 97.81 129 SER B CA 1
ATOM 2183 C C . SER B 1 129 ? -1.399 7.016 16.781 1 97.81 129 SER B C 1
ATOM 2185 O O . SER B 1 129 ? -2.215 7.805 16.297 1 97.81 129 SER B O 1
ATOM 2187 N N . CYS B 1 130 ? -1.193 5.793 16.297 1 97.81 130 CYS B N 1
ATOM 2188 C CA . CYS B 1 130 ? -1.857 5.352 15.078 1 97.81 130 CYS B CA 1
ATOM 2189 C C . CYS B 1 130 ? -3.357 5.207 15.289 1 97.81 130 CYS B C 1
ATOM 2191 O O . CYS B 1 130 ? -4.125 5.148 14.328 1 97.81 130 CYS B O 1
ATOM 2193 N N . GLY B 1 131 ? -3.729 5.133 16.516 1 97.69 131 GLY B N 1
ATOM 2194 C CA . GLY B 1 131 ? -5.137 4.996 16.844 1 97.69 131 GLY B CA 1
ATOM 2195 C C . GLY B 1 131 ? -5.879 6.32 16.875 1 97.69 131 GLY B C 1
ATOM 2196 O O . GLY B 1 131 ? -7.105 6.352 16.969 1 97.69 131 GLY B O 1
ATOM 2197 N N . TYR B 1 132 ? -5.129 7.441 16.859 1 96.81 132 TYR B N 1
ATOM 2198 C CA . TYR B 1 132 ? -5.758 8.758 16.781 1 96.81 132 TYR B CA 1
ATOM 2199 C C . TYR B 1 132 ? -6.5 8.922 15.461 1 96.81 132 TYR B C 1
ATOM 2201 O O . TYR B 1 132 ? -6.191 8.242 14.477 1 96.81 132 TYR B O 1
ATOM 2209 N N . THR B 1 133 ? -7.527 9.773 15.5 1 97.56 133 THR B N 1
ATOM 2210 C CA . THR B 1 133 ? -8.25 10 14.25 1 97.56 133 THR B CA 1
ATOM 2211 C C . THR B 1 133 ? -7.84 11.336 13.625 1 97.56 133 THR B C 1
ATOM 2213 O O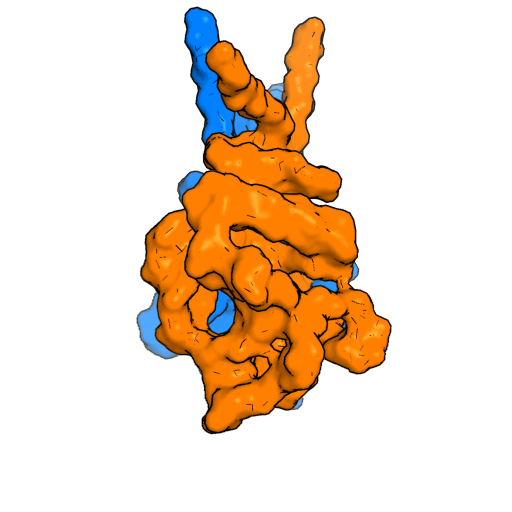 . THR B 1 133 ? -7.703 12.336 14.328 1 97.56 133 THR B O 1
ATOM 2216 N N . ALA B 1 134 ? -7.539 11.328 12.367 1 96.69 134 ALA B N 1
ATOM 2217 C CA . ALA B 1 134 ? -7.133 12.492 11.594 1 96.69 134 ALA B CA 1
ATOM 2218 C C . ALA B 1 134 ? -7.617 12.398 10.156 1 96.69 134 ALA B C 1
ATOM 2220 O O . ALA B 1 134 ? -8.062 11.336 9.711 1 96.69 134 ALA B O 1
ATOM 2221 N N . LYS B 1 135 ? -7.637 13.516 9.5 1 97.56 135 LYS B N 1
ATOM 2222 C CA . LYS B 1 135 ? -7.852 13.516 8.055 1 97.56 135 LYS B CA 1
ATOM 2223 C C . LYS B 1 135 ? -6.664 12.906 7.324 1 97.56 135 LYS B C 1
ATOM 2225 O O . LYS B 1 135 ? -5.672 12.516 7.949 1 97.56 135 LYS B O 1
ATOM 2230 N N . PHE B 1 136 ? -6.816 12.711 5.953 1 98.19 136 PHE B N 1
ATOM 2231 C CA . PHE B 1 136 ? -5.746 11.961 5.309 1 98.19 136 PHE B CA 1
ATOM 2232 C C . PHE B 1 136 ? -5.691 12.266 3.814 1 98.19 136 PHE B C 1
ATOM 2234 O O . PHE B 1 136 ? -6.641 12.82 3.256 1 98.19 136 PHE B O 1
ATOM 2241 N N . ILE B 1 137 ? -4.52 11.977 3.244 1 97.94 137 ILE B N 1
ATOM 2242 C CA . ILE B 1 137 ? -4.281 12.211 1.822 1 97.94 137 ILE B CA 1
ATOM 2243 C C . ILE B 1 137 ? -3.926 10.891 1.14 1 97.94 137 ILE B C 1
ATOM 2245 O O . ILE B 1 137 ? -3.066 10.148 1.621 1 97.94 137 ILE B O 1
ATOM 2249 N N . CYS B 1 138 ? -4.645 10.609 0.063 1 97 138 CYS B N 1
ATOM 2250 C CA . CYS B 1 138 ? -4.352 9.445 -0.757 1 97 138 CYS B CA 1
ATOM 2251 C C . CYS B 1 138 ? -3.535 9.828 -1.985 1 97 138 CYS B C 1
ATOM 2253 O O . CYS B 1 138 ? -3.607 10.961 -2.453 1 97 138 CYS B O 1
ATOM 2255 N N . GLN B 1 139 ? -2.777 8.781 -2.479 1 95.5 139 GLN B N 1
ATOM 2256 C CA . GLN B 1 139 ? -1.974 8.898 -3.689 1 95.5 139 GLN B CA 1
ATOM 2257 C C . GLN B 1 139 ? -2.234 7.734 -4.637 1 95.5 139 GLN B C 1
ATOM 2259 O O . GLN B 1 139 ? -2.369 6.59 -4.199 1 95.5 139 GLN B O 1
ATOM 2264 N N . THR B 1 140 ? -2.451 8.008 -5.91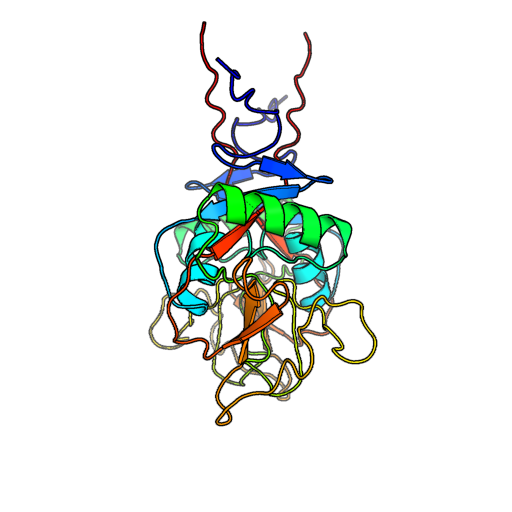4 1 91.19 140 THR B N 1
ATOM 2265 C CA . THR B 1 140 ? -2.457 7 -6.969 1 91.19 140 THR B CA 1
ATOM 2266 C C . THR B 1 140 ? -1.682 7.492 -8.188 1 91.19 140 THR B C 1
ATOM 2268 O O . THR B 1 140 ? -1.156 8.609 -8.188 1 91.19 140 THR B O 1
ATOM 2271 N N . THR B 1 141 ? -1.425 6.539 -9.18 1 77.81 141 THR B N 1
ATOM 2272 C CA . THR B 1 141 ? -0.837 6.984 -10.438 1 77.81 141 THR B CA 1
ATOM 2273 C C . THR B 1 141 ? -1.906 7.105 -11.523 1 77.81 141 THR B C 1
ATOM 2275 O O . THR B 1 141 ? -2.906 6.383 -11.5 1 77.81 141 THR B O 1
ATOM 2278 N N . GLY B 1 142 ? -1.989 8.289 -12.234 1 61.44 142 GLY B N 1
ATOM 2279 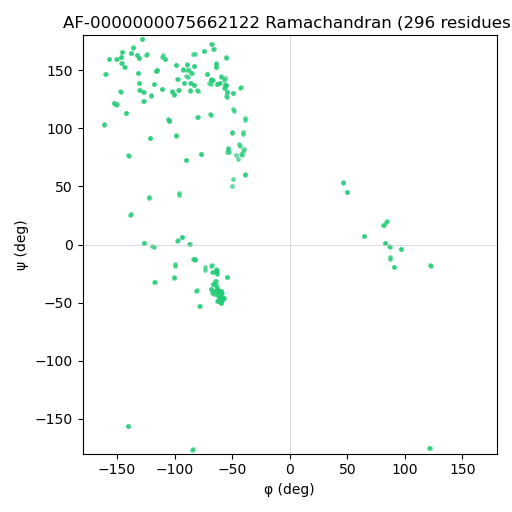C CA . GLY B 1 142 ? -2.977 8.625 -13.242 1 61.44 142 GLY B CA 1
ATOM 2280 C C . GLY B 1 142 ? -3.033 7.629 -14.383 1 61.44 142 GLY B C 1
ATOM 2281 O O . GLY B 1 142 ? -2.143 6.789 -14.523 1 61.44 142 GLY B O 1
ATOM 2282 N N . VAL B 1 143 ? -4.266 7.375 -14.883 1 56.34 143 VAL B N 1
ATOM 2283 C CA . VAL B 1 143 ? -4.512 6.582 -16.078 1 56.34 143 VAL B CA 1
ATOM 2284 C C . VAL B 1 143 ? -4.031 7.344 -17.312 1 56.34 143 VAL B C 1
ATOM 2286 O O . VAL B 1 143 ? -4.035 8.578 -17.328 1 56.34 143 VAL B O 1
ATOM 2289 N N . SER B 1 144 ? -2.916 6.816 -18.016 1 46.81 144 SER B N 1
ATOM 2290 C CA . SER B 1 144 ? -2.539 7.457 -19.281 1 46.81 144 SER B CA 1
ATOM 2291 C C . SER B 1 144 ? -3.74 7.605 -20.203 1 46.81 144 SER B C 1
ATOM 2293 O O . SER B 1 144 ? -4.551 6.688 -20.328 1 46.81 144 SER B O 1
ATOM 2295 N N . ASP B 1 145 ? -4.383 8.719 -20.25 1 41.34 145 ASP B N 1
ATOM 2296 C CA . ASP B 1 145 ? -5.352 9.047 -21.281 1 41.34 145 ASP B CA 1
ATOM 2297 C C . ASP B 1 145 ? -4.77 8.789 -22.672 1 41.34 145 ASP B C 1
ATOM 2299 O O . ASP B 1 145 ? -3.885 9.523 -23.125 1 41.34 145 ASP B O 1
ATOM 2303 N N . ASP B 1 146 ? -4.191 7.727 -23.094 1 36.81 146 ASP B N 1
ATOM 2304 C CA . ASP B 1 146 ? -3.941 7.82 -24.531 1 36.81 146 ASP B CA 1
ATOM 2305 C C . ASP B 1 146 ? -5.227 8.117 -25.297 1 36.81 146 ASP B C 1
ATOM 2307 O O . ASP B 1 146 ? -6.16 7.312 -25.281 1 36.81 146 ASP B O 1
ATOM 2311 N N . ILE B 1 147 ? -5.727 9.336 -25.375 1 35.44 147 ILE B N 1
ATOM 2312 C CA . ILE B 1 147 ? -6.582 9.75 -26.469 1 35.44 147 ILE B CA 1
ATOM 2313 C C . ILE B 1 147 ? -6.055 9.164 -27.781 1 35.44 147 ILE B C 1
ATOM 2315 O O . ILE B 1 147 ? -4.926 9.461 -28.188 1 35.44 147 ILE B O 1
ATOM 2319 N N . ILE B 1 148 ? -6.32 7.926 -28.172 1 32.62 148 ILE B N 1
ATOM 2320 C CA . ILE B 1 148 ? -6.238 7.605 -29.594 1 32.62 148 ILE B CA 1
ATOM 2321 C C . ILE B 1 148 ? -6.918 8.703 -30.422 1 32.62 148 ILE B C 1
ATOM 2323 O O . ILE B 1 148 ? -8.117 8.945 -30.266 1 32.62 148 ILE B O 1
ATOM 2327 N N . GLY B 1 149 ? -6.352 9.906 -30.609 1 25.77 149 GLY B N 1
ATOM 2328 C CA . GLY B 1 149 ? -6.766 10.633 -31.797 1 25.77 149 GLY B CA 1
ATOM 2329 C C . GLY B 1 149 ? -6.953 9.75 -33 1 25.77 149 GLY B C 1
ATOM 2330 O O . GLY B 1 149 ? -6.129 8.867 -33.25 1 25.77 149 GLY B O 1
ATOM 2331 N N . ASN B 1 150 ? -8.273 9.562 -33.406 1 24.02 150 ASN B N 1
ATOM 2332 C CA . ASN B 1 150 ? -8.422 9.438 -34.844 1 24.02 150 ASN B CA 1
ATOM 2333 C C . ASN B 1 150 ? -7.551 10.453 -35.594 1 24.02 150 ASN B C 1
ATOM 2335 O O . ASN B 1 150 ? -7.508 11.633 -35.219 1 24.02 150 ASN B O 1
#